Protein AF-A0A9D3ANE8-F1 (afdb_monomer_lite)

Structure (mmCIF, N/CA/C/O backbone):
data_AF-A0A9D3ANE8-F1
#
_entry.id   AF-A0A9D3ANE8-F1
#
loop_
_atom_site.group_PDB
_atom_site.id
_atom_site.type_symbol
_atom_site.label_atom_id
_atom_site.label_alt_id
_atom_site.label_comp_id
_atom_site.label_asym_id
_atom_site.label_entity_id
_atom_site.label_seq_id
_atom_site.pdbx_PDB_ins_code
_atom_site.Cartn_x
_atom_site.Cartn_y
_atom_site.Cartn_z
_atom_site.occupancy
_atom_site.B_iso_or_equiv
_atom_site.auth_seq_id
_atom_site.auth_comp_id
_atom_site.auth_asym_id
_atom_site.auth_atom_id
_atom_site.pdbx_PDB_model_num
ATOM 1 N N . MET A 1 1 ? -14.018 -7.799 -14.376 1.00 41.81 1 MET A N 1
ATOM 2 C CA . MET A 1 1 ? -14.157 -7.140 -13.060 1.00 41.81 1 MET A CA 1
ATOM 3 C C . MET A 1 1 ? -13.260 -5.920 -13.079 1.00 41.81 1 MET A C 1
ATOM 5 O O . MET A 1 1 ? -12.153 -6.048 -13.584 1.00 41.81 1 MET A O 1
ATOM 9 N N . ASN A 1 2 ? -13.722 -4.761 -12.609 1.00 49.38 2 ASN A N 1
ATOM 10 C CA . ASN A 1 2 ? -12.810 -3.638 -12.387 1.00 49.38 2 ASN A CA 1
ATOM 11 C C . ASN A 1 2 ? -11.923 -4.014 -11.198 1.00 49.38 2 ASN A C 1
ATOM 13 O O . ASN A 1 2 ? -12.445 -4.243 -10.107 1.00 49.38 2 ASN A O 1
ATOM 17 N N . ALA A 1 3 ? -10.621 -4.160 -11.437 1.00 73.44 3 ALA A N 1
ATOM 18 C CA . ALA A 1 3 ? -9.649 -4.318 -10.366 1.00 73.44 3 ALA A CA 1
ATOM 19 C C . ALA A 1 3 ? -9.594 -2.992 -9.601 1.00 73.44 3 ALA A C 1
ATOM 21 O O . ALA A 1 3 ? -9.393 -1.939 -10.205 1.00 73.44 3 ALA A O 1
ATOM 22 N N . PHE A 1 4 ? -9.865 -3.037 -8.303 1.00 88.50 4 PHE A N 1
ATOM 23 C CA . PHE A 1 4 ? -9.727 -1.885 -7.421 1.00 88.50 4 PHE A CA 1
ATOM 24 C C . PHE A 1 4 ? -8.309 -1.850 -6.851 1.00 88.50 4 PHE A C 1
ATOM 26 O O . PHE A 1 4 ? -7.617 -2.869 -6.778 1.00 88.50 4 PHE A O 1
ATOM 33 N N . ASP A 1 5 ? -7.876 -0.667 -6.438 1.00 95.25 5 ASP A N 1
ATOM 34 C CA . ASP A 1 5 ? -6.578 -0.493 -5.805 1.00 95.25 5 ASP A CA 1
ATOM 35 C C . ASP A 1 5 ? -6.670 -0.908 -4.335 1.00 95.25 5 ASP A C 1
ATOM 37 O O . ASP A 1 5 ? -7.606 -0.54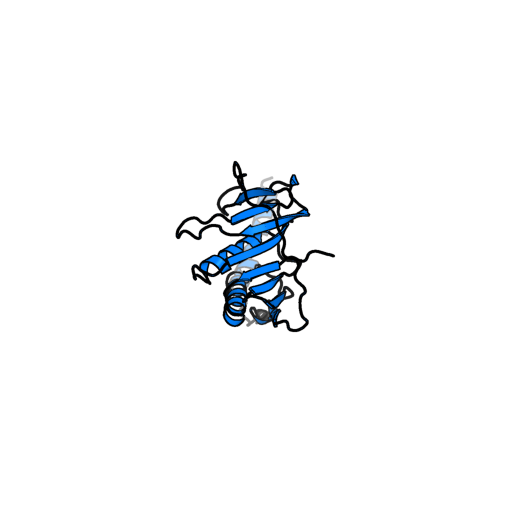9 -3.614 1.00 95.25 5 ASP A O 1
ATOM 41 N N . VAL A 1 6 ? -5.728 -1.739 -3.893 1.00 96.75 6 VAL A N 1
ATOM 42 C CA . VAL A 1 6 ? -5.818 -2.414 -2.595 1.00 96.75 6 VAL A CA 1
ATOM 43 C C . VAL A 1 6 ? -4.447 -2.650 -1.988 1.00 96.75 6 VAL A C 1
ATOM 45 O O . VAL A 1 6 ? -3.495 -2.983 -2.687 1.00 96.75 6 VAL A O 1
ATOM 48 N N . VAL A 1 7 ? -4.354 -2.529 -0.665 1.00 97.75 7 VAL A N 1
ATOM 49 C CA . VAL A 1 7 ? -3.207 -2.989 0.125 1.00 97.75 7 VAL A CA 1
ATOM 50 C C . VAL A 1 7 ? -3.633 -4.176 0.977 1.00 97.75 7 VAL A C 1
ATOM 52 O O . VAL A 1 7 ? -4.524 -4.057 1.813 1.00 97.75 7 VAL A O 1
ATOM 55 N N . TYR A 1 8 ? -2.982 -5.316 0.795 1.00 96.81 8 TYR A N 1
ATOM 56 C CA . TYR A 1 8 ? -3.118 -6.478 1.660 1.00 96.81 8 TYR A CA 1
ATOM 57 C C . TYR A 1 8 ? -2.073 -6.424 2.764 1.00 96.81 8 TYR A C 1
ATOM 59 O O . TYR A 1 8 ? -0.873 -6.370 2.497 1.00 96.81 8 TYR A O 1
ATOM 67 N N . VAL A 1 9 ? -2.538 -6.493 4.007 1.00 96.69 9 VAL A N 1
ATOM 68 C CA . VAL A 1 9 ? -1.699 -6.605 5.198 1.00 96.69 9 VAL A CA 1
ATOM 69 C C . VAL A 1 9 ? -1.971 -7.961 5.836 1.00 96.69 9 VAL A C 1
ATOM 71 O O . VAL A 1 9 ? -3.053 -8.193 6.373 1.00 96.69 9 VAL A O 1
ATOM 74 N N . ARG A 1 10 ? -1.011 -8.882 5.752 1.00 95.31 10 ARG A N 1
ATOM 75 C CA . ARG A 1 10 ? -1.118 -10.224 6.340 1.00 95.31 10 ARG A CA 1
ATOM 76 C C . ARG A 1 10 ? -0.459 -10.266 7.708 1.00 95.31 10 ARG A C 1
ATOM 78 O O . ARG A 1 10 ? 0.552 -9.603 7.928 1.00 95.31 10 ARG A O 1
ATOM 85 N N . ASN A 1 11 ? -0.988 -11.118 8.580 1.00 94.81 11 ASN A N 1
ATOM 86 C CA . ASN A 1 11 ? -0.488 -11.360 9.931 1.00 94.81 11 ASN A CA 1
ATOM 87 C C . ASN A 1 11 ? -0.527 -10.126 10.851 1.00 94.81 11 ASN A C 1
ATOM 89 O O . ASN A 1 11 ? 0.339 -9.971 11.707 1.00 94.81 11 ASN A O 1
ATOM 93 N N . SER A 1 12 ? -1.530 -9.259 10.695 1.00 94.56 12 SER A N 1
ATOM 94 C CA . SER A 1 12 ? -1.747 -8.081 11.546 1.00 94.56 12 SER A CA 1
ATOM 95 C C . SER A 1 12 ? -3.212 -7.988 11.971 1.00 94.56 12 SER A C 1
ATOM 97 O O . SER A 1 12 ? -4.072 -8.602 11.347 1.00 94.56 12 SER A O 1
ATOM 99 N N . SER A 1 13 ? -3.504 -7.240 13.036 1.00 94.50 13 SER A N 1
ATOM 100 C CA . SER A 1 13 ? -4.872 -7.072 13.528 1.00 94.50 13 SER A CA 1
ATOM 101 C C . SER A 1 13 ? -5.590 -5.901 12.848 1.00 94.50 13 SER A C 1
ATOM 103 O O . SER A 1 13 ? -4.975 -4.895 12.486 1.00 94.50 13 SER A O 1
ATOM 105 N N . MET A 1 14 ? -6.921 -5.991 12.726 1.00 95.25 14 MET A N 1
ATOM 106 C CA . MET A 1 14 ? -7.753 -4.911 12.173 1.00 95.25 14 MET A CA 1
ATOM 107 C C . MET A 1 14 ? -7.536 -3.591 12.928 1.00 95.25 14 MET A C 1
ATOM 109 O O . MET A 1 14 ? -7.494 -2.518 12.325 1.00 95.25 14 MET A O 1
ATOM 113 N N . SER A 1 15 ? -7.367 -3.662 14.251 1.00 95.81 15 SER A N 1
ATOM 114 C CA . SER A 1 15 ? -7.071 -2.502 15.092 1.00 95.81 15 SER A CA 1
ATOM 115 C C . SER A 1 15 ? -5.746 -1.833 14.737 1.00 95.81 15 SER A C 1
ATOM 117 O O . SER A 1 15 ? -5.718 -0.606 14.635 1.00 95.81 15 SER A O 1
ATOM 119 N N . ASP A 1 16 ? -4.686 -2.610 14.511 1.00 96.00 16 ASP A N 1
ATOM 120 C CA . ASP A 1 16 ? -3.355 -2.071 14.214 1.00 96.00 16 ASP A CA 1
ATOM 121 C C . ASP A 1 16 ? -3.328 -1.429 12.828 1.00 96.00 16 ASP A C 1
ATOM 123 O O . ASP A 1 16 ? -2.886 -0.290 12.679 1.00 96.00 16 ASP A O 1
ATOM 127 N N . VAL A 1 17 ? -3.896 -2.103 11.821 1.00 97.25 17 VAL A N 1
ATOM 128 C CA . VAL A 1 17 ? -3.981 -1.559 10.457 1.00 97.25 17 VAL A CA 1
ATOM 129 C C . VAL A 1 17 ? -4.811 -0.277 10.438 1.00 97.25 17 VAL A C 1
ATOM 131 O O . VAL A 1 17 ? -4.377 0.736 9.889 1.00 97.25 17 VAL A O 1
ATOM 134 N N . LYS A 1 18 ? -5.973 -0.266 11.105 1.00 97.56 18 LYS A N 1
ATOM 135 C CA . LYS A 1 18 ? -6.808 0.936 11.237 1.00 97.56 18 LYS A CA 1
ATOM 136 C C . LYS A 1 18 ? -6.061 2.079 11.921 1.00 97.56 18 LYS A C 1
ATOM 138 O O . LYS A 1 18 ? -6.208 3.231 11.512 1.00 97.56 18 LYS A O 1
ATOM 143 N N . TYR A 1 19 ? -5.296 1.783 12.969 1.00 96.38 19 TYR A N 1
ATOM 144 C CA . TYR A 1 19 ? -4.479 2.777 13.657 1.00 96.38 19 TYR A CA 1
ATOM 145 C C . TYR A 1 19 ? -3.407 3.351 12.724 1.00 96.38 19 TYR A C 1
ATOM 147 O O . TYR A 1 19 ? -3.324 4.569 12.581 1.00 96.38 19 TYR A O 1
ATOM 155 N N . CYS A 1 20 ? -2.666 2.500 12.012 1.00 96.75 20 CYS A N 1
ATOM 156 C CA . CYS A 1 20 ? -1.652 2.930 11.053 1.00 96.75 20 CYS A CA 1
ATOM 157 C C . CYS A 1 20 ? -2.231 3.795 9.926 1.00 96.75 20 CYS A C 1
ATOM 159 O O . CYS A 1 20 ? -1.639 4.819 9.604 1.00 96.75 20 CYS A O 1
ATOM 161 N N . VAL A 1 21 ? -3.397 3.452 9.364 1.00 97.06 21 VAL A N 1
ATOM 162 C CA . VAL A 1 21 ? -4.068 4.304 8.360 1.00 97.06 21 VAL A CA 1
ATOM 163 C C . VAL A 1 21 ? -4.323 5.703 8.925 1.00 97.06 21 VAL A C 1
ATOM 165 O O . VAL A 1 21 ? -3.992 6.703 8.292 1.00 97.06 21 VAL A O 1
ATOM 168 N N . LYS A 1 22 ? -4.873 5.791 10.142 1.00 96.69 22 LYS A N 1
ATOM 169 C CA . LYS A 1 22 ? -5.158 7.080 10.788 1.00 96.69 22 LYS A CA 1
ATOM 170 C C . LYS A 1 22 ? -3.895 7.890 11.056 1.00 96.69 22 LYS A C 1
ATOM 172 O O . LYS A 1 22 ? -3.894 9.094 10.822 1.00 96.69 22 LYS A O 1
ATOM 177 N N . GLU A 1 23 ? -2.840 7.258 11.555 1.00 95.88 23 GLU A N 1
ATOM 178 C CA . GLU A 1 23 ? -1.575 7.945 11.819 1.00 95.88 23 GLU A CA 1
ATOM 179 C C . GLU A 1 23 ? -0.901 8.410 10.526 1.00 95.88 23 GLU A C 1
ATOM 181 O O . GLU A 1 23 ? -0.428 9.541 10.462 1.00 95.88 23 GLU A O 1
ATOM 186 N N . TRP A 1 24 ? -0.937 7.602 9.466 1.00 94.88 24 TRP A N 1
ATOM 187 C CA . TRP A 1 24 ? -0.433 8.007 8.158 1.00 94.88 24 TRP A CA 1
ATOM 188 C C . TRP A 1 24 ? -1.163 9.241 7.614 1.00 94.88 24 TRP A C 1
ATOM 190 O O . TRP A 1 24 ? -0.517 10.198 7.194 1.00 94.88 24 TRP A O 1
ATOM 200 N N . ILE A 1 25 ? -2.497 9.282 7.718 1.00 94.12 25 ILE A N 1
ATOM 201 C CA . ILE A 1 25 ? -3.292 10.464 7.347 1.00 94.12 25 ILE A CA 1
ATOM 202 C C . ILE A 1 25 ? -2.825 11.708 8.126 1.00 94.12 25 ILE A C 1
ATOM 204 O O . ILE A 1 25 ? -2.656 12.780 7.546 1.00 94.12 25 ILE A O 1
ATOM 208 N N . LYS A 1 26 ? -2.563 11.572 9.434 1.00 92.25 26 LYS A N 1
ATOM 209 C CA . LYS A 1 26 ? -2.088 12.680 10.284 1.00 92.25 26 LYS A CA 1
ATOM 210 C C . LYS A 1 26 ? -0.685 13.170 9.942 1.00 92.25 26 LYS A C 1
ATOM 212 O O . LYS A 1 26 ? -0.395 14.335 10.203 1.00 92.25 26 LYS A O 1
ATOM 217 N N . LEU A 1 27 ? 0.179 12.316 9.392 1.00 89.25 27 LEU A N 1
ATOM 218 C CA . LEU A 1 27 ? 1.528 12.707 8.972 1.00 89.25 27 LEU A CA 1
ATOM 219 C C . LEU A 1 27 ? 1.518 13.600 7.727 1.00 89.25 27 LEU A C 1
ATOM 221 O O . LEU A 1 27 ? 2.422 14.419 7.565 1.00 89.25 27 LEU A O 1
ATOM 225 N N . TYR A 1 28 ? 0.485 13.493 6.887 1.00 86.25 28 TYR A N 1
ATOM 226 C CA . TYR A 1 28 ? 0.373 14.253 5.640 1.00 86.25 28 TYR A CA 1
ATOM 227 C C . TYR A 1 28 ? -0.942 15.046 5.557 1.00 86.25 28 TYR A C 1
ATOM 229 O O . TYR A 1 28 ? -1.709 14.891 4.604 1.00 86.25 28 TYR A O 1
ATOM 237 N N . PRO A 1 29 ? -1.216 15.954 6.513 1.00 82.12 29 PRO A N 1
ATOM 238 C CA . PRO A 1 29 ? -2.534 16.562 6.662 1.00 82.12 29 PRO A CA 1
ATOM 239 C C . PRO A 1 29 ? -2.939 17.482 5.504 1.00 82.12 29 PRO A C 1
ATOM 241 O O . PRO A 1 29 ? -4.117 17.758 5.315 1.00 82.12 29 PRO A O 1
ATOM 244 N N . THR A 1 30 ? -1.971 17.957 4.720 1.00 82.62 30 THR A N 1
ATOM 245 C CA . THR A 1 30 ? -2.194 18.805 3.540 1.00 82.62 30 THR A CA 1
ATOM 246 C C . THR A 1 30 ? -2.229 18.021 2.229 1.00 82.62 30 THR A C 1
ATOM 248 O O . THR A 1 30 ? -2.409 18.626 1.178 1.00 82.62 30 THR A O 1
ATOM 251 N N . SER A 1 31 ? -1.998 16.705 2.268 1.00 80.31 31 SER A N 1
ATOM 252 C CA . SER A 1 31 ? -1.869 15.867 1.065 1.00 80.31 31 SER A CA 1
ATOM 253 C C . SER A 1 31 ? -3.153 15.121 0.703 1.00 80.31 31 SER A C 1
ATOM 255 O O . SER A 1 31 ? -3.213 14.510 -0.358 1.00 80.31 31 SER A O 1
ATOM 257 N N . PHE A 1 32 ? -4.184 15.179 1.553 1.00 80.31 32 PHE A N 1
ATOM 258 C CA . PHE A 1 32 ? -5.455 14.498 1.320 1.00 80.31 32 PHE A CA 1
ATOM 259 C C . PHE A 1 32 ? -6.610 15.476 1.160 1.00 80.31 32 PHE A C 1
ATOM 261 O O . PHE A 1 32 ? -6.749 16.441 1.913 1.00 80.31 32 PHE A O 1
ATOM 268 N N . ASN A 1 33 ? -7.499 15.155 0.225 1.00 85.25 33 ASN A N 1
ATOM 269 C CA . ASN A 1 33 ? -8.859 15.667 0.256 1.00 85.25 33 ASN A CA 1
ATOM 270 C C . ASN A 1 33 ? -9.621 14.959 1.390 1.00 85.25 33 ASN A C 1
ATOM 272 O O . ASN A 1 33 ? -9.483 13.753 1.579 1.00 85.25 33 ASN A O 1
ATOM 276 N N . GLN A 1 34 ? -10.439 15.691 2.142 1.00 86.81 34 GLN A N 1
ATOM 277 C CA . GLN A 1 34 ? -11.205 15.138 3.263 1.00 86.81 34 GLN A CA 1
ATOM 278 C C . GLN A 1 34 ? -12.238 14.080 2.862 1.00 86.81 34 GLN A C 1
ATOM 280 O O . GLN A 1 34 ? -12.641 13.282 3.709 1.00 86.81 34 GLN A O 1
ATOM 285 N N . SER A 1 35 ? -12.643 14.064 1.590 1.00 89.06 35 SER A N 1
ATOM 286 C CA . SER A 1 35 ? -13.536 13.046 1.024 1.00 89.06 35 SER A CA 1
ATOM 287 C C . SER A 1 35 ? -12.865 11.689 0.790 1.00 89.06 35 SER A C 1
ATOM 289 O O . SER A 1 35 ? -13.579 10.701 0.644 1.00 89.06 35 SER A O 1
ATOM 291 N N . VAL A 1 36 ? -11.527 11.622 0.805 1.00 93.00 36 VAL A N 1
ATOM 292 C CA . VAL A 1 36 ? -10.783 10.369 0.624 1.00 93.00 36 VAL A CA 1
ATOM 293 C C . VAL A 1 36 ? -11.139 9.383 1.733 1.00 93.00 36 VAL A 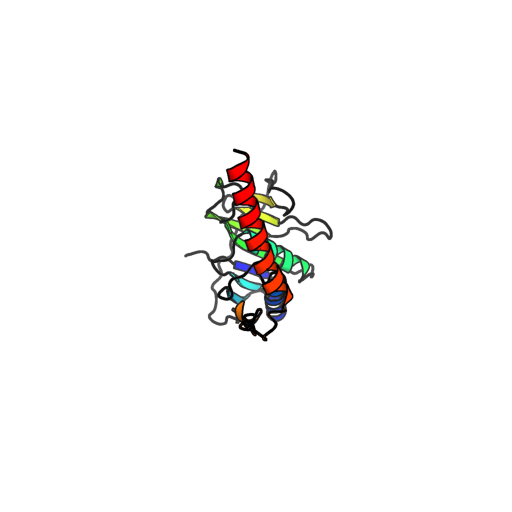C 1
ATOM 295 O O . VAL A 1 36 ? -11.192 9.734 2.920 1.00 93.00 36 VAL A O 1
ATOM 298 N N . SER A 1 37 ? -11.351 8.131 1.337 1.00 94.94 37 SER A N 1
ATOM 299 C CA . SER A 1 37 ? -11.736 7.054 2.242 1.00 94.94 37 SER A CA 1
ATOM 300 C C . SER A 1 37 ? -10.850 5.816 2.110 1.00 94.94 37 SER A C 1
ATOM 302 O O . SER A 1 37 ? -10.319 5.506 1.051 1.00 94.94 37 SER A O 1
ATOM 304 N N . PHE A 1 38 ? -10.709 5.079 3.210 1.00 96.81 38 PHE A N 1
ATOM 305 C CA . PHE A 1 38 ? -10.058 3.772 3.240 1.00 96.81 38 PHE A CA 1
ATOM 306 C C . PHE A 1 38 ? -11.064 2.761 3.771 1.00 96.81 38 PHE A C 1
ATOM 308 O O . PHE A 1 38 ? -11.553 2.907 4.896 1.00 96.81 38 PHE A O 1
ATOM 315 N N . ALA A 1 39 ? -11.383 1.741 2.979 1.00 97.12 39 ALA A N 1
ATOM 316 C CA . ALA A 1 39 ? -12.291 0.677 3.391 1.00 97.12 39 ALA A CA 1
ATOM 317 C C . ALA A 1 39 ? -11.491 -0.573 3.765 1.00 97.12 39 ALA A C 1
ATOM 319 O O . ALA A 1 39 ? -10.816 -1.163 2.927 1.00 97.12 39 ALA A O 1
ATOM 320 N N . LEU A 1 40 ? -11.563 -0.962 5.035 1.00 97.62 40 LEU A N 1
ATOM 321 C CA . LEU A 1 40 ? -10.833 -2.090 5.593 1.00 97.62 40 LEU A CA 1
ATOM 322 C C . LEU A 1 40 ? -11.765 -3.298 5.709 1.00 97.62 40 LEU A C 1
ATOM 324 O O . LEU A 1 40 ? -12.841 -3.200 6.304 1.00 97.62 40 LEU A O 1
ATOM 328 N N . TYR A 1 41 ? -11.320 -4.432 5.180 1.00 96.56 41 TYR A N 1
ATOM 329 C CA . TYR A 1 41 ? -12.022 -5.711 5.201 1.00 96.56 41 TYR A CA 1
ATOM 330 C C . TYR A 1 41 ? -11.143 -6.750 5.879 1.00 96.56 41 TYR A C 1
ATOM 332 O O . TYR A 1 41 ? -9.956 -6.858 5.572 1.00 96.56 41 TYR A O 1
ATOM 340 N N . GLU A 1 42 ? -11.728 -7.524 6.784 1.00 94.81 42 GLU A N 1
ATOM 341 C CA . GLU A 1 42 ? -11.076 -8.709 7.327 1.00 94.81 42 GLU A CA 1
ATOM 342 C C . GLU A 1 42 ? -11.344 -9.888 6.390 1.00 94.81 42 GLU A C 1
ATOM 344 O O . GLU A 1 42 ? -12.488 -10.159 6.020 1.00 94.81 42 GLU A O 1
ATOM 349 N N . LEU A 1 43 ? -10.270 -10.543 5.965 1.00 92.62 43 LEU A N 1
ATOM 350 C CA . LEU A 1 43 ? -10.280 -11.686 5.064 1.00 92.62 43 LEU A CA 1
ATOM 351 C C . LEU A 1 43 ? -9.788 -12.932 5.804 1.00 92.62 43 LEU A C 1
ATOM 353 O O . LEU A 1 43 ? -9.303 -12.878 6.937 1.00 92.62 43 LEU A O 1
ATOM 357 N N . GLU A 1 44 ? -9.863 -14.075 5.130 1.00 89.19 44 GLU A N 1
ATOM 358 C CA . GLU A 1 44 ? -9.296 -15.319 5.639 1.00 89.19 44 GLU A CA 1
ATOM 359 C C . GLU A 1 44 ? -7.773 -15.225 5.855 1.00 89.19 44 GLU A C 1
ATOM 361 O O . GLU A 1 44 ? -7.080 -14.352 5.325 1.00 89.19 44 GLU A O 1
ATOM 366 N N . ASN A 1 45 ? -7.234 -16.167 6.635 1.00 88.25 45 ASN A N 1
ATOM 367 C CA . ASN A 1 45 ? -5.796 -16.298 6.892 1.00 88.25 45 ASN A CA 1
ATOM 368 C C . ASN A 1 45 ? -5.153 -15.041 7.501 1.00 88.25 45 ASN A C 1
ATOM 370 O O . ASN A 1 45 ? -4.021 -14.698 7.162 1.00 88.25 45 ASN A O 1
ATOM 374 N N . ASN A 1 46 ? -5.872 -14.360 8.402 1.00 90.88 46 ASN A N 1
ATOM 375 C CA . ASN A 1 46 ? -5.382 -13.177 9.115 1.00 90.88 46 ASN A CA 1
ATOM 376 C C . ASN A 1 46 ? -4.875 -12.084 8.154 1.00 90.88 46 ASN A C 1
ATOM 378 O O . ASN A 1 46 ? -3.790 -11.522 8.330 1.00 90.88 46 ASN A O 1
ATOM 382 N N . THR A 1 47 ? -5.633 -11.858 7.079 1.00 94.31 47 THR A N 1
ATOM 383 C CA . THR A 1 47 ? -5.327 -10.855 6.060 1.00 94.31 47 THR A CA 1
ATOM 384 C C . THR A 1 47 ? -6.340 -9.729 6.139 1.00 94.31 47 THR A C 1
ATOM 386 O O . THR A 1 47 ? -7.541 -9.966 6.203 1.00 94.31 47 THR A O 1
ATOM 389 N N . ILE A 1 48 ? -5.862 -8.494 6.091 1.00 96.19 48 ILE A N 1
ATOM 390 C CA . ILE A 1 48 ? -6.703 -7.305 6.011 1.00 96.19 48 ILE A CA 1
ATOM 391 C C . ILE A 1 48 ? -6.507 -6.690 4.635 1.00 96.19 48 ILE A C 1
ATOM 393 O O . ILE A 1 48 ? -5.379 -6.389 4.246 1.00 96.19 48 ILE A O 1
ATOM 397 N N . ALA A 1 49 ? -7.599 -6.505 3.902 1.00 96.69 49 ALA A N 1
ATOM 398 C CA . ALA A 1 49 ? -7.611 -5.718 2.677 1.00 96.69 49 ALA A CA 1
ATOM 399 C C . ALA A 1 49 ? -7.963 -4.270 3.008 1.00 96.69 49 ALA A C 1
ATOM 401 O O . ALA A 1 49 ? -9.025 -3.998 3.564 1.00 96.69 49 ALA A O 1
ATOM 402 N N . VAL A 1 50 ? -7.089 -3.344 2.633 1.00 97.75 50 VAL A N 1
ATOM 403 C CA . VAL A 1 50 ? -7.334 -1.904 2.663 1.00 97.75 50 VAL A CA 1
ATOM 404 C C . VAL A 1 50 ? -7.619 -1.464 1.234 1.00 97.75 50 VAL A C 1
ATOM 406 O O . VAL A 1 50 ? -6.697 -1.279 0.445 1.00 97.75 50 VAL A O 1
ATOM 409 N N . VAL A 1 51 ? -8.896 -1.341 0.888 1.00 96.50 51 VAL A N 1
ATOM 410 C CA . VAL A 1 51 ? -9.321 -0.802 -0.406 1.00 96.50 51 VAL A CA 1
ATOM 411 C C . VAL A 1 51 ? -9.110 0.704 -0.400 1.00 96.50 51 VAL A C 1
ATOM 413 O O . VAL A 1 51 ? -9.510 1.396 0.545 1.00 96.50 51 VAL A O 1
ATOM 416 N N . LEU A 1 52 ? -8.446 1.172 -1.449 1.00 95.88 52 LEU A N 1
ATOM 417 C CA . LEU A 1 52 ? -7.977 2.534 -1.615 1.00 95.88 52 LEU A CA 1
ATOM 418 C C . LEU A 1 52 ? -8.985 3.365 -2.410 1.00 95.88 52 LEU A C 1
ATOM 420 O O . LEU A 1 52 ? -9.682 2.857 -3.288 1.00 95.88 52 LEU A O 1
ATOM 424 N N . ASP A 1 53 ? -9.045 4.652 -2.088 1.00 94.06 53 ASP A N 1
ATOM 425 C CA . ASP A 1 53 ? -9.786 5.638 -2.869 1.00 94.06 53 ASP A CA 1
ATOM 426 C C . ASP A 1 53 ? -9.131 5.849 -4.242 1.00 94.06 53 ASP A C 1
ATOM 428 O O . ASP A 1 53 ? -7.904 5.908 -4.337 1.00 94.06 53 ASP A O 1
ATOM 432 N N . GLU A 1 54 ? -9.935 6.027 -5.290 1.00 89.88 54 GLU A N 1
ATOM 433 C CA . GLU A 1 54 ? -9.442 6.271 -6.655 1.00 89.88 54 GLU A CA 1
ATOM 434 C C . GLU A 1 54 ? -8.652 7.582 -6.792 1.00 89.88 54 GLU A C 1
ATOM 436 O O . GLU A 1 54 ? -7.889 7.752 -7.739 1.00 89.88 54 GLU A O 1
ATOM 441 N N . CYS A 1 55 ? -8.802 8.511 -5.842 1.00 88.62 55 CYS A N 1
ATOM 442 C CA . CYS A 1 55 ? -8.057 9.767 -5.835 1.00 88.62 55 CYS A CA 1
ATOM 443 C C . CYS A 1 55 ? -6.604 9.623 -5.339 1.00 88.62 55 CYS A C 1
ATOM 445 O O . CYS A 1 55 ? -5.864 10.613 -5.332 1.00 88.62 55 CYS A O 1
ATOM 447 N N . LEU A 1 56 ? -6.187 8.445 -4.861 1.00 90.62 56 LEU A N 1
ATOM 448 C CA . LEU A 1 56 ? -4.833 8.229 -4.352 1.00 90.62 56 LEU A CA 1
ATOM 449 C C . LEU A 1 56 ? -3.854 7.909 -5.482 1.00 90.62 56 LEU A C 1
ATOM 451 O O . LEU A 1 56 ? -3.905 6.840 -6.076 1.00 90.62 56 LEU A O 1
ATOM 455 N N . SER A 1 57 ? -2.891 8.807 -5.695 1.00 91.25 57 SER A N 1
ATOM 456 C CA . SER A 1 57 ? -1.783 8.564 -6.629 1.00 91.25 57 SER A CA 1
ATOM 457 C C . SER A 1 57 ? -0.931 7.356 -6.235 1.00 91.25 57 SER A C 1
ATOM 459 O O . SER A 1 57 ? -0.716 7.081 -5.047 1.00 91.25 57 SER A O 1
ATOM 461 N N . SER A 1 58 ? -0.312 6.720 -7.229 1.00 91.94 58 SER A N 1
ATOM 462 C CA . SER A 1 58 ? 0.644 5.624 -7.031 1.00 91.94 58 SER A CA 1
ATOM 463 C C . SER A 1 58 ? 1.781 5.989 -6.068 1.00 91.94 58 SER A C 1
ATOM 465 O O . SER A 1 58 ? 2.301 5.125 -5.354 1.00 91.94 58 SER A O 1
ATOM 467 N N . LEU A 1 59 ? 2.174 7.269 -6.016 1.00 90.12 59 LEU A N 1
ATOM 468 C CA . LEU A 1 59 ? 3.234 7.754 -5.131 1.00 90.12 59 LEU A CA 1
ATOM 469 C C . LEU A 1 59 ? 2.765 7.781 -3.676 1.00 90.12 59 LEU A C 1
ATOM 471 O O . LEU A 1 59 ? 3.485 7.332 -2.782 1.00 90.12 59 LEU A O 1
ATOM 475 N N . ALA A 1 60 ? 1.536 8.242 -3.441 1.00 91.25 60 ALA A N 1
ATOM 476 C CA . ALA A 1 60 ? 0.918 8.204 -2.122 1.00 91.25 60 ALA A CA 1
ATOM 477 C C . ALA A 1 60 ? 0.777 6.759 -1.621 1.00 91.25 60 ALA A C 1
ATOM 479 O O . ALA A 1 60 ? 1.129 6.468 -0.478 1.00 91.25 60 ALA A O 1
ATOM 480 N N . VAL A 1 61 ? 0.355 5.830 -2.483 1.00 93.94 61 VAL A N 1
ATOM 481 C CA . VAL A 1 61 ? 0.261 4.410 -2.106 1.00 93.94 61 VAL A CA 1
ATOM 482 C C . VAL A 1 61 ? 1.639 3.812 -1.814 1.00 93.94 61 VAL A C 1
ATOM 484 O O . VAL A 1 61 ? 1.801 3.075 -0.843 1.00 93.94 61 VAL A O 1
ATOM 487 N N . SER A 1 62 ? 2.659 4.180 -2.588 1.00 92.06 62 SER A N 1
ATOM 488 C CA . SER A 1 62 ? 4.048 3.779 -2.333 1.00 92.06 62 SER A CA 1
ATOM 489 C C . SER A 1 62 ? 4.519 4.222 -0.938 1.00 92.06 62 SER A C 1
ATOM 491 O O . SER A 1 62 ? 5.091 3.430 -0.185 1.00 92.06 62 SER A O 1
ATOM 493 N N . LEU A 1 63 ? 4.214 5.463 -0.543 1.00 91.00 63 LEU A N 1
ATOM 494 C CA . LEU A 1 63 ? 4.492 5.968 0.807 1.00 91.00 63 LEU A CA 1
ATOM 495 C C . LEU A 1 63 ? 3.709 5.209 1.887 1.00 91.00 63 LEU A C 1
ATOM 497 O O . LEU A 1 63 ? 4.269 4.924 2.944 1.00 91.00 63 LEU A O 1
ATOM 501 N N . LEU A 1 64 ? 2.446 4.857 1.630 1.00 93.81 64 LEU A N 1
ATOM 502 C CA . LEU A 1 64 ? 1.624 4.071 2.554 1.00 93.81 64 LEU A CA 1
ATOM 503 C C . LEU A 1 64 ? 2.199 2.663 2.781 1.00 93.81 64 LEU A C 1
ATOM 505 O O . LEU A 1 64 ? 2.317 2.233 3.926 1.00 93.81 64 LEU A O 1
ATOM 509 N N . VAL A 1 65 ? 2.610 1.963 1.717 1.00 94.50 65 VAL A N 1
ATOM 510 C CA . VAL A 1 65 ? 3.249 0.633 1.804 1.00 94.50 65 VAL A CA 1
ATOM 511 C C . VAL A 1 65 ? 4.523 0.695 2.642 1.00 94.50 65 VAL A C 1
ATOM 513 O O . VAL A 1 65 ? 4.746 -0.144 3.520 1.00 94.50 65 VAL A O 1
ATOM 516 N N . MET A 1 66 ? 5.349 1.715 2.402 1.00 90.69 66 MET A N 1
ATOM 517 C CA . MET A 1 66 ? 6.555 1.953 3.187 1.00 90.69 66 MET A CA 1
ATOM 518 C C . MET A 1 66 ? 6.214 2.231 4.654 1.00 90.69 66 MET A C 1
ATOM 520 O O . MET A 1 66 ? 6.802 1.623 5.547 1.00 90.69 66 MET A O 1
ATOM 524 N N . TYR A 1 67 ? 5.230 3.093 4.912 1.00 91.94 67 TYR A N 1
ATOM 525 C CA . TYR A 1 67 ? 4.780 3.408 6.262 1.00 91.94 67 TYR A CA 1
ATOM 526 C C . TYR A 1 67 ? 4.295 2.160 7.007 1.00 91.94 67 TYR A C 1
ATOM 528 O O . TYR A 1 67 ? 4.804 1.868 8.085 1.00 91.94 67 TYR A O 1
ATOM 536 N N . PHE A 1 68 ? 3.395 1.365 6.419 1.00 94.06 68 PHE A N 1
ATOM 537 C CA . PHE A 1 68 ? 2.937 0.111 7.024 1.00 94.06 68 PHE A CA 1
ATOM 538 C C . PHE A 1 68 ? 4.097 -0.825 7.348 1.00 94.06 68 PHE A C 1
ATOM 540 O O . PHE A 1 68 ? 4.146 -1.367 8.449 1.00 94.06 68 PHE A O 1
ATOM 547 N N . THR A 1 69 ? 5.063 -0.957 6.438 1.00 90.62 69 THR A N 1
ATOM 548 C CA . THR A 1 69 ? 6.210 -1.856 6.618 1.00 90.62 69 THR A CA 1
ATOM 549 C C . THR A 1 69 ? 7.065 -1.444 7.819 1.00 90.62 69 THR A C 1
ATOM 551 O O . THR A 1 69 ? 7.584 -2.292 8.542 1.00 90.62 69 THR A O 1
ATOM 554 N N . TYR A 1 70 ? 7.193 -0.140 8.069 1.00 87.75 70 TYR A N 1
ATOM 555 C CA . TYR A 1 70 ? 7.992 0.397 9.170 1.00 87.75 70 TYR A CA 1
ATOM 556 C C . TYR A 1 70 ? 7.219 0.688 10.456 1.00 87.75 70 TYR A C 1
ATOM 558 O O . TYR A 1 70 ? 7.861 0.885 11.490 1.00 87.75 70 TYR A O 1
ATOM 566 N N . SER A 1 71 ? 5.891 0.733 10.419 1.00 89.94 71 SER A N 1
ATOM 567 C CA . SER A 1 71 ? 5.045 0.911 11.602 1.00 89.94 71 SER A CA 1
ATOM 568 C C . SER A 1 71 ? 4.595 -0.423 12.188 1.00 89.94 71 SER A C 1
ATOM 570 O O . SER A 1 71 ? 4.557 -0.567 13.406 1.00 89.94 71 SER A O 1
ATOM 572 N N . LEU A 1 72 ? 4.333 -1.422 11.344 1.00 87.81 72 LEU A N 1
ATOM 573 C CA . LEU A 1 72 ? 3.953 -2.778 11.742 1.00 87.81 72 LEU A CA 1
ATOM 574 C C . LEU A 1 72 ? 5.189 -3.693 11.782 1.00 87.81 72 LEU A C 1
ATOM 576 O O . LEU A 1 72 ? 5.196 -4.741 11.142 1.00 87.81 72 LEU A O 1
ATOM 580 N N . ARG A 1 73 ? 6.258 -3.280 12.487 1.00 70.38 73 ARG A N 1
ATOM 581 C CA . ARG A 1 73 ? 7.563 -3.982 12.553 1.00 70.38 73 ARG A CA 1
ATOM 582 C C . ARG A 1 73 ? 7.492 -5.321 13.299 1.00 70.38 73 ARG A C 1
ATOM 584 O O . ARG A 1 73 ? 8.104 -5.495 14.350 1.00 70.38 73 ARG A O 1
ATOM 591 N N . ASP A 1 74 ? 6.787 -6.282 12.726 1.00 77.06 74 ASP A N 1
ATOM 592 C CA . ASP A 1 74 ? 6.877 -7.699 13.046 1.00 77.06 74 ASP A CA 1
ATOM 593 C C . ASP A 1 74 ? 7.388 -8.423 11.795 1.00 77.06 74 ASP A C 1
ATOM 595 O O . ASP A 1 74 ? 6.881 -8.223 10.692 1.00 77.06 74 ASP A O 1
ATOM 599 N N . ALA A 1 75 ? 8.399 -9.276 11.963 1.00 72.25 75 ALA A N 1
ATOM 600 C CA . ALA A 1 75 ? 9.004 -10.045 10.877 1.00 72.25 75 ALA A CA 1
ATOM 601 C C . ALA A 1 75 ? 8.009 -10.960 10.135 1.00 72.25 75 ALA A C 1
ATOM 603 O O . ALA A 1 75 ? 8.327 -11.455 9.055 1.00 72.25 75 ALA A O 1
ATOM 604 N N . LYS A 1 76 ? 6.829 -11.219 10.712 1.00 85.06 76 LYS A N 1
ATOM 605 C CA . LYS A 1 76 ? 5.762 -12.019 10.100 1.00 85.06 76 LYS A CA 1
ATOM 606 C C . LYS A 1 76 ? 4.763 -11.195 9.291 1.00 85.06 76 LYS A C 1
ATOM 608 O O . LYS A 1 76 ? 4.004 -11.793 8.526 1.00 85.06 76 LYS A O 1
ATOM 613 N N . VAL A 1 77 ? 4.723 -9.872 9.463 1.00 90.31 77 VAL A N 1
ATOM 614 C CA . VAL A 1 77 ? 3.792 -9.008 8.728 1.00 90.31 77 VAL A CA 1
ATOM 615 C C . VAL A 1 77 ? 4.262 -8.881 7.284 1.00 90.31 77 VAL A C 1
ATOM 617 O O . VAL A 1 77 ? 5.419 -8.567 7.014 1.00 90.31 77 VAL A O 1
ATOM 620 N N . ILE A 1 78 ? 3.350 -9.146 6.350 1.00 92.31 78 ILE A N 1
ATOM 621 C CA . ILE A 1 78 ? 3.607 -9.059 4.908 1.00 92.31 78 ILE A CA 1
ATOM 622 C C . ILE A 1 78 ? 2.657 -8.022 4.330 1.00 92.31 78 ILE A C 1
ATOM 624 O O . ILE A 1 78 ? 1.450 -8.100 4.567 1.00 92.31 78 ILE A O 1
ATOM 628 N N . ILE A 1 79 ? 3.201 -7.074 3.571 1.00 94.88 79 ILE A N 1
ATOM 629 C CA . ILE A 1 79 ? 2.442 -5.987 2.956 1.00 94.88 79 ILE A CA 1
ATOM 630 C C . ILE A 1 79 ? 2.664 -6.025 1.452 1.00 94.88 79 ILE A C 1
ATOM 632 O O . ILE A 1 79 ? 3.797 -5.930 0.983 1.00 94.88 79 ILE A O 1
ATOM 636 N N . ASP A 1 80 ? 1.563 -6.132 0.719 1.00 95.62 80 ASP A N 1
ATOM 637 C CA . ASP A 1 80 ? 1.526 -6.078 -0.737 1.00 95.62 80 ASP A CA 1
ATOM 638 C C . ASP A 1 80 ? 0.434 -5.104 -1.164 1.00 95.62 80 ASP A C 1
ATOM 640 O O . ASP A 1 80 ? -0.708 -5.249 -0.737 1.00 95.62 80 ASP A O 1
ATOM 644 N N . ALA A 1 81 ? 0.747 -4.142 -2.027 1.00 97.19 81 ALA A N 1
ATOM 645 C CA . ALA A 1 81 ? -0.275 -3.334 -2.686 1.00 97.19 81 ALA A CA 1
ATOM 646 C C . ALA A 1 81 ? -0.416 -3.725 -4.150 1.00 97.19 81 ALA A C 1
ATOM 648 O O . ALA A 1 81 ? 0.584 -3.979 -4.810 1.00 97.19 81 ALA A O 1
ATOM 649 N N . PHE A 1 82 ? -1.640 -3.727 -4.656 1.00 96.75 82 PHE A N 1
ATOM 650 C CA . PHE A 1 82 ? -1.956 -3.914 -6.064 1.00 96.75 82 PHE A CA 1
ATOM 651 C C . PHE A 1 82 ? -2.675 -2.664 -6.536 1.00 96.75 82 PHE A C 1
ATOM 653 O O . PHE A 1 82 ? -3.767 -2.355 -6.053 1.00 96.75 82 PHE A O 1
ATOM 660 N N . ILE A 1 83 ? -2.028 -1.923 -7.431 1.00 95.69 83 ILE A N 1
ATOM 661 C CA . ILE A 1 83 ? -2.536 -0.645 -7.923 1.00 95.69 83 ILE A CA 1
ATOM 662 C C . ILE A 1 83 ? -2.430 -0.536 -9.435 1.00 95.69 83 ILE A C 1
ATOM 664 O O . ILE A 1 83 ? -1.663 -1.260 -10.078 1.00 95.69 83 ILE A O 1
ATOM 668 N N . THR A 1 84 ? -3.189 0.393 -10.000 1.00 94.94 84 THR A N 1
ATOM 669 C CA . THR A 1 84 ? -3.052 0.789 -11.399 1.00 94.94 84 THR A CA 1
ATOM 670 C C . THR A 1 84 ? -2.112 1.980 -11.476 1.00 94.94 84 THR A C 1
ATOM 672 O O . THR A 1 84 ? -2.382 3.024 -10.894 1.00 94.94 84 THR A O 1
ATOM 675 N N . LEU A 1 85 ? -0.995 1.840 -12.189 1.00 93.00 85 LEU A N 1
ATOM 676 C CA . LEU A 1 85 ? 0.015 2.890 -12.211 1.00 93.00 85 LEU A CA 1
ATOM 677 C C . LEU A 1 85 ? -0.498 4.149 -12.929 1.00 93.00 85 LEU A C 1
ATOM 679 O O . LEU A 1 85 ? -0.757 4.129 -14.130 1.00 93.00 85 LEU A O 1
ATOM 683 N N . ASP A 1 86 ? -0.543 5.267 -12.223 1.00 90.81 86 ASP A N 1
ATOM 684 C CA . ASP A 1 86 ? -0.966 6.575 -12.735 1.00 90.81 86 ASP A CA 1
ATOM 685 C C . ASP A 1 86 ? 0.143 7.645 -12.672 1.00 90.81 86 ASP A C 1
ATOM 687 O O . ASP A 1 86 ? 0.013 8.716 -13.270 1.00 90.81 86 ASP A O 1
ATOM 691 N N . ASP A 1 87 ? 1.273 7.334 -12.026 1.00 82.44 87 ASP A N 1
ATOM 692 C CA . ASP A 1 87 ? 2.355 8.283 -11.775 1.00 82.44 87 ASP A CA 1
ATOM 693 C C . ASP A 1 87 ? 3.630 7.990 -12.590 1.00 82.44 87 ASP A C 1
ATOM 695 O O . ASP A 1 87 ? 4.279 6.945 -12.471 1.00 82.44 87 ASP A O 1
ATOM 699 N N . LYS A 1 88 ? 4.031 8.975 -13.406 1.00 80.88 88 LYS A N 1
ATOM 700 C CA . LYS A 1 88 ? 5.250 8.941 -14.234 1.00 80.88 88 LYS A CA 1
ATOM 701 C C . LYS A 1 88 ? 6.541 9.167 -13.437 1.00 80.88 88 LYS A C 1
ATOM 703 O O . LYS A 1 88 ? 7.627 9.036 -14.005 1.00 80.88 88 LYS A O 1
ATOM 708 N N . GLU A 1 89 ? 6.443 9.621 -12.189 1.00 78.81 89 GLU A N 1
ATOM 709 C CA . GLU A 1 89 ? 7.593 9.852 -11.312 1.00 78.81 89 GLU A CA 1
ATOM 710 C C . GLU A 1 89 ? 8.187 8.533 -10.818 1.00 78.81 89 GLU A C 1
ATOM 712 O O . GLU A 1 89 ? 9.403 8.429 -10.643 1.00 78.81 89 GLU A O 1
ATOM 717 N N . ILE A 1 90 ? 7.344 7.506 -10.680 1.00 84.25 90 ILE A N 1
ATOM 718 C CA . ILE A 1 90 ? 7.745 6.189 -10.190 1.00 84.25 90 ILE A CA 1
ATOM 719 C C . ILE A 1 90 ? 8.291 5.332 -11.330 1.00 84.25 90 ILE A C 1
ATOM 721 O O . ILE A 1 90 ? 9.411 4.835 -11.238 1.00 84.25 90 ILE A O 1
ATOM 725 N N . LEU A 1 91 ? 7.540 5.184 -12.428 1.00 86.31 91 LEU A N 1
ATOM 726 C CA . LEU A 1 91 ? 7.967 4.420 -13.604 1.00 86.31 91 LEU A CA 1
ATOM 727 C C . LEU A 1 91 ? 7.806 5.219 -14.906 1.00 86.31 91 LEU A C 1
ATOM 729 O O . LEU A 1 91 ? 6.969 6.118 -15.001 1.00 86.31 91 LEU A O 1
ATOM 733 N N . PRO A 1 92 ? 8.587 4.890 -15.956 1.00 85.56 92 PRO A N 1
ATOM 734 C CA . PRO A 1 92 ? 8.441 5.517 -17.265 1.00 85.56 92 PRO A CA 1
ATOM 735 C C . PRO A 1 92 ? 7.014 5.416 -17.822 1.00 85.56 92 PRO A C 1
ATOM 737 O O . PRO A 1 92 ? 6.332 4.414 -17.620 1.00 85.56 92 PRO A O 1
ATOM 740 N N . LYS A 1 93 ? 6.606 6.405 -18.632 1.00 88.25 93 LYS A N 1
ATOM 741 C CA . LYS A 1 93 ? 5.244 6.522 -19.202 1.00 88.25 93 LYS A CA 1
ATOM 742 C C . LYS A 1 93 ? 4.690 5.255 -19.864 1.00 88.25 93 LYS A C 1
ATOM 744 O O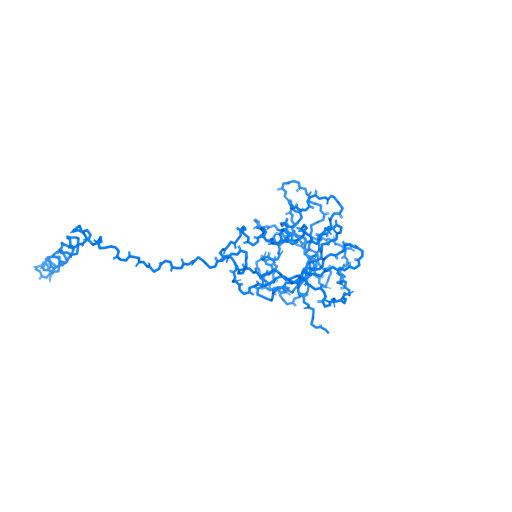 . LYS A 1 93 ? 3.481 5.086 -19.907 1.00 88.25 93 LYS A O 1
ATOM 749 N N . ILE A 1 94 ? 5.555 4.388 -20.391 1.00 89.50 94 ILE A N 1
ATOM 750 C CA . ILE A 1 94 ? 5.162 3.121 -21.029 1.00 89.50 94 ILE A CA 1
ATOM 751 C C . ILE A 1 94 ? 4.486 2.130 -20.063 1.00 89.50 94 ILE A C 1
ATOM 753 O O . ILE A 1 94 ? 3.908 1.149 -20.519 1.00 89.50 94 ILE A O 1
ATOM 757 N N . TYR A 1 95 ? 4.589 2.365 -18.752 1.00 91.31 95 TYR A N 1
ATOM 758 C CA . TYR A 1 95 ? 3.977 1.542 -17.710 1.00 91.31 95 TYR A CA 1
ATOM 759 C C . TYR A 1 95 ? 2.689 2.151 -17.135 1.00 91.31 95 TYR A C 1
ATOM 761 O O . TYR A 1 95 ? 2.041 1.501 -16.323 1.00 91.31 95 TYR A O 1
ATOM 769 N N . LEU A 1 96 ? 2.298 3.367 -17.543 1.00 92.19 96 LEU A N 1
ATOM 770 C CA . LEU A 1 96 ? 1.050 3.984 -17.082 1.00 92.19 96 LEU A CA 1
ATOM 771 C C . LEU A 1 96 ? -0.162 3.150 -17.517 1.00 92.19 96 LEU A C 1
ATOM 773 O O . LEU A 1 96 ? -0.213 2.660 -18.644 1.00 92.19 96 LEU A O 1
ATOM 777 N N . GLY A 1 97 ? -1.131 3.009 -16.619 1.00 92.69 97 GLY A N 1
ATOM 778 C CA . GLY A 1 97 ? -2.337 2.203 -16.785 1.00 92.69 97 GLY A CA 1
ATOM 779 C C . GLY A 1 97 ? -2.147 0.704 -16.544 1.00 92.69 97 GLY A C 1
ATOM 780 O O . GLY A 1 97 ? -3.137 -0.021 -16.552 1.00 92.69 97 GLY A O 1
ATOM 781 N N . LYS A 1 98 ? -0.917 0.223 -16.324 1.00 93.62 98 LYS A N 1
ATOM 782 C CA . LYS A 1 98 ? -0.670 -1.192 -16.011 1.00 93.62 98 LYS A CA 1
ATOM 783 C C . LYS A 1 98 ? -0.923 -1.492 -14.539 1.00 93.62 98 LYS A C 1
ATOM 785 O O . LYS A 1 98 ? -0.651 -0.646 -13.682 1.00 93.62 98 LYS A O 1
ATOM 790 N N . ARG A 1 99 ? -1.345 -2.724 -14.239 1.00 94.88 99 ARG A N 1
ATOM 791 C CA . ARG A 1 99 ? -1.349 -3.231 -12.862 1.00 94.88 99 ARG A CA 1
ATOM 792 C C . ARG A 1 99 ? 0.077 -3.460 -12.377 1.00 94.88 99 ARG A C 1
ATOM 794 O O . ARG A 1 99 ? 0.929 -3.987 -13.101 1.00 94.88 99 ARG A O 1
ATOM 801 N N . VAL A 1 100 ? 0.330 -3.052 -11.138 1.00 95.25 100 VAL A N 1
ATOM 802 C CA . VAL A 1 100 ? 1.614 -3.227 -10.462 1.00 95.25 100 VAL A CA 1
ATOM 803 C C . VAL A 1 100 ? 1.405 -3.710 -9.036 1.00 95.25 100 VAL A C 1
ATOM 805 O O . VAL A 1 100 ? 0.511 -3.248 -8.329 1.00 95.25 100 VAL A O 1
ATOM 808 N N . ARG A 1 101 ? 2.266 -4.633 -8.608 1.00 96.12 101 ARG A N 1
ATOM 809 C CA . ARG A 1 101 ? 2.393 -5.064 -7.221 1.00 96.12 101 ARG A CA 1
ATOM 810 C C . ARG A 1 101 ? 3.524 -4.279 -6.567 1.00 96.12 101 ARG A C 1
ATOM 812 O O . ARG A 1 101 ? 4.658 -4.338 -7.043 1.00 96.12 101 ARG A O 1
ATOM 819 N N . LEU A 1 102 ? 3.228 -3.581 -5.478 1.00 95.38 102 LEU A N 1
ATOM 820 C CA . LEU A 1 102 ? 4.189 -2.851 -4.655 1.00 95.38 102 LEU A CA 1
ATOM 821 C C . LEU A 1 102 ? 4.475 -3.621 -3.368 1.00 95.38 102 LEU A C 1
ATOM 823 O O . LEU A 1 102 ? 3.544 -4.016 -2.670 1.00 95.38 102 LEU A O 1
ATOM 827 N N . PHE A 1 103 ? 5.748 -3.804 -3.029 1.00 94.00 103 PHE A N 1
ATOM 828 C CA . PHE A 1 103 ? 6.157 -4.505 -1.808 1.00 94.00 103 PHE A CA 1
ATOM 829 C C . PHE A 1 103 ? 7.590 -4.140 -1.401 1.00 94.00 103 PHE A C 1
ATOM 831 O O . PHE A 1 103 ? 8.337 -3.534 -2.169 1.00 94.00 103 PHE A O 1
ATOM 838 N N . ILE A 1 104 ? 7.993 -4.527 -0.189 1.00 90.12 104 ILE A N 1
ATOM 839 C CA . ILE A 1 104 ? 9.368 -4.381 0.310 1.00 90.12 104 ILE A CA 1
ATOM 840 C C . ILE A 1 104 ? 9.895 -5.776 0.671 1.00 90.12 104 ILE A C 1
ATOM 842 O O . ILE A 1 104 ? 9.406 -6.402 1.603 1.00 90.12 104 ILE A O 1
ATOM 846 N N . GLU A 1 105 ? 10.899 -6.276 -0.063 1.00 80.44 105 GLU A N 1
ATOM 847 C CA . GLU A 1 105 ? 11.415 -7.652 0.099 1.00 80.44 105 GLU A CA 1
ATOM 848 C C . GLU A 1 105 ? 12.009 -7.929 1.483 1.00 80.44 105 GLU A C 1
ATOM 850 O O . GLU A 1 105 ? 11.840 -9.015 2.037 1.00 80.44 105 GLU A O 1
ATOM 855 N N . LYS A 1 106 ? 12.782 -6.977 2.013 1.00 74.19 106 LYS A N 1
ATOM 856 C CA . LYS A 1 106 ? 13.460 -7.077 3.309 1.00 74.19 106 LYS A CA 1
ATOM 857 C C . LYS A 1 106 ? 13.605 -5.670 3.871 1.00 74.19 106 LYS A C 1
ATOM 859 O O . LYS A 1 106 ? 14.503 -4.963 3.407 1.00 74.19 106 LYS A O 1
ATOM 864 N N . PRO A 1 107 ? 12.777 -5.252 4.841 1.00 62.25 107 PRO A N 1
ATOM 865 C CA . PRO A 1 107 ? 12.968 -3.968 5.492 1.00 62.25 107 PRO A CA 1
ATOM 866 C C . PRO A 1 107 ? 14.293 -4.002 6.259 1.00 62.25 107 PRO A C 1
ATOM 868 O O . PRO A 1 107 ? 14.380 -4.524 7.367 1.00 62.25 107 PRO A O 1
ATOM 871 N N . LYS A 1 108 ? 15.367 -3.513 5.634 1.00 57.06 108 LYS A N 1
ATOM 872 C CA . LYS A 1 108 ? 16.623 -3.212 6.326 1.00 57.06 108 LYS A CA 1
ATOM 873 C C . LYS A 1 108 ? 16.544 -1.783 6.853 1.00 57.06 108 LYS A C 1
ATOM 875 O O . LYS A 1 108 ? 15.844 -0.943 6.287 1.00 57.06 108 LYS A O 1
ATOM 880 N N . GLU A 1 109 ? 17.251 -1.530 7.949 1.00 55.44 109 GLU A N 1
ATOM 881 C CA . GLU A 1 109 ? 17.050 -0.341 8.784 1.00 55.44 109 GLU A CA 1
ATOM 882 C C . GLU A 1 109 ? 17.351 0.996 8.097 1.00 55.44 109 GLU A C 1
ATOM 884 O O . GLU A 1 109 ? 16.826 2.004 8.556 1.00 55.44 109 GLU A O 1
ATOM 889 N N . GLU A 1 110 ? 18.106 1.030 6.991 1.00 47.59 110 GLU A N 1
ATOM 890 C CA . GLU A 1 110 ? 18.602 2.316 6.477 1.00 47.59 110 GLU A CA 1
ATOM 891 C C . GLU A 1 110 ? 18.199 2.681 5.043 1.00 47.59 110 GLU A C 1
ATOM 893 O O . GLU A 1 110 ? 18.116 3.867 4.755 1.00 47.59 110 GLU A O 1
ATOM 898 N N . PHE A 1 111 ? 17.879 1.738 4.145 1.00 54.38 111 PHE A N 1
ATOM 899 C CA . PHE A 1 111 ? 17.578 2.079 2.740 1.00 54.38 111 PHE A CA 1
ATOM 900 C C . PHE A 1 111 ? 16.663 1.044 2.068 1.00 54.38 111 PHE A C 1
ATOM 902 O O . PHE A 1 111 ? 17.115 0.251 1.235 1.00 54.38 111 PHE A O 1
ATOM 909 N N . SER A 1 112 ? 15.378 1.015 2.431 1.00 66.81 112 SER A N 1
ATOM 910 C CA . SER A 1 112 ? 14.421 0.164 1.712 1.00 66.81 112 SER A CA 1
ATOM 911 C C . SER A 1 112 ? 13.947 0.852 0.440 1.00 66.81 112 SER A C 1
ATOM 913 O O . SER A 1 112 ? 13.433 1.966 0.464 1.00 66.81 112 SER A O 1
ATOM 915 N N . TYR A 1 113 ? 14.125 0.163 -0.678 1.00 84.75 113 TYR A N 1
ATOM 916 C CA . TYR A 1 113 ? 13.459 0.475 -1.932 1.00 84.75 113 TYR A CA 1
ATOM 917 C C . TYR A 1 113 ? 12.091 -0.203 -1.960 1.00 84.75 113 TYR A C 1
ATOM 919 O O . TYR A 1 113 ? 11.905 -1.281 -1.391 1.00 84.75 113 TYR A O 1
ATOM 927 N N . ILE A 1 114 ? 11.158 0.412 -2.674 1.00 90.44 114 ILE A N 1
ATOM 928 C CA . ILE A 1 114 ? 9.890 -0.207 -3.035 1.00 90.44 114 ILE A CA 1
ATOM 929 C C . ILE A 1 114 ? 10.131 -1.019 -4.301 1.00 90.44 114 ILE A C 1
ATOM 931 O O . ILE A 1 114 ? 10.627 -0.505 -5.306 1.00 90.44 114 ILE A O 1
ATOM 935 N N . CYS A 1 115 ? 9.815 -2.304 -4.238 1.00 93.00 115 CYS A N 1
ATOM 936 C CA . CYS A 1 115 ? 9.765 -3.165 -5.403 1.00 93.00 115 CYS A CA 1
ATOM 937 C C . CYS A 1 115 ? 8.438 -2.945 -6.130 1.00 93.00 115 CYS A C 1
ATOM 939 O O . CYS A 1 115 ? 7.386 -2.986 -5.498 1.00 93.00 115 CYS A O 1
ATOM 941 N N . LEU A 1 116 ? 8.494 -2.738 -7.446 1.00 94.25 116 LEU A N 1
ATOM 942 C CA . LEU A 1 116 ? 7.336 -2.696 -8.334 1.00 94.25 116 LEU A CA 1
ATOM 943 C C . LEU A 1 116 ? 7.420 -3.864 -9.304 1.00 94.25 116 LEU A C 1
ATOM 945 O O . LEU A 1 116 ? 8.318 -3.890 -10.142 1.00 94.25 116 LEU A O 1
ATOM 949 N N . LEU A 1 117 ? 6.498 -4.812 -9.200 1.00 94.75 117 LEU A N 1
ATOM 950 C CA . LEU A 1 117 ? 6.363 -5.913 -10.145 1.00 94.75 117 LEU A CA 1
ATOM 951 C C . LEU A 1 117 ? 5.159 -5.640 -11.043 1.00 94.75 117 LEU A C 1
ATOM 953 O O . LEU A 1 117 ? 4.032 -5.585 -10.562 1.00 94.75 117 LEU A O 1
ATOM 957 N N . THR A 1 118 ? 5.395 -5.418 -12.328 1.00 94.31 118 THR A N 1
ATOM 958 C CA . THR A 1 118 ? 4.337 -5.144 -13.306 1.00 94.31 118 THR A CA 1
ATOM 959 C C . THR A 1 118 ? 3.647 -6.432 -13.757 1.00 94.31 118 THR A C 1
ATOM 961 O O . THR A 1 118 ? 4.233 -7.511 -13.686 1.00 94.31 118 THR A O 1
ATOM 964 N N . GLU A 1 119 ? 2.427 -6.325 -14.288 1.00 93.50 119 GLU A N 1
ATOM 965 C CA . GLU A 1 119 ? 1.673 -7.458 -14.860 1.00 93.50 119 GLU A CA 1
ATOM 966 C C . GLU A 1 119 ? 2.405 -8.209 -15.995 1.00 93.50 119 GLU A C 1
ATOM 968 O O . GLU A 1 119 ? 2.147 -9.386 -16.228 1.00 93.50 119 GLU A O 1
ATOM 973 N N . ASP A 1 120 ? 3.365 -7.568 -16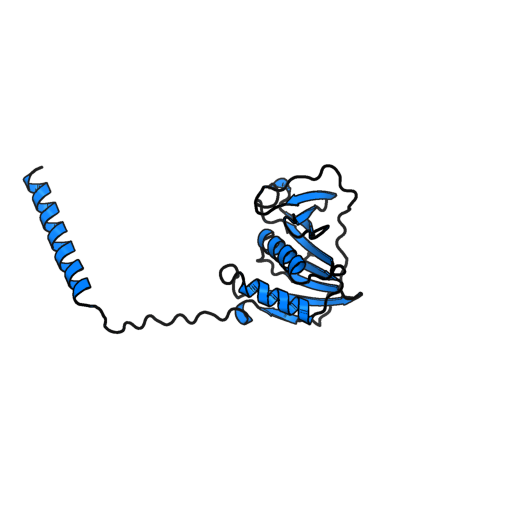.678 1.00 91.88 120 ASP A N 1
ATOM 974 C CA . ASP A 1 120 ? 4.273 -8.201 -17.649 1.00 91.88 120 ASP A CA 1
ATOM 975 C C . ASP A 1 120 ? 5.531 -8.816 -17.004 1.00 91.88 120 ASP A C 1
ATOM 977 O O . ASP A 1 120 ? 6.516 -9.085 -17.692 1.00 91.88 120 ASP A O 1
ATOM 981 N N . ASN A 1 121 ? 5.491 -9.061 -15.691 1.00 92.38 121 ASN A N 1
ATOM 982 C CA . ASN A 1 121 ? 6.531 -9.696 -14.879 1.00 92.38 121 ASN A CA 1
ATOM 983 C C . ASN A 1 121 ? 7.875 -8.954 -14.872 1.00 92.38 121 ASN A C 1
ATOM 985 O O . ASN A 1 121 ? 8.935 -9.569 -14.735 1.00 92.38 121 ASN A O 1
ATOM 989 N N . LYS A 1 122 ? 7.857 -7.622 -14.999 1.00 91.88 122 LYS A N 1
ATOM 990 C CA . LYS A 1 122 ? 9.070 -6.808 -14.869 1.00 91.88 122 LYS A CA 1
ATOM 991 C C . LYS A 1 122 ? 9.176 -6.242 -13.468 1.00 91.88 122 LYS A C 1
ATOM 993 O O . LYS A 1 122 ? 8.247 -5.609 -12.971 1.00 91.88 122 LYS A O 1
ATOM 998 N N . LEU A 1 123 ? 10.330 -6.455 -12.845 1.00 92.44 123 LEU A N 1
ATOM 999 C CA . LEU A 1 123 ? 10.616 -5.962 -11.507 1.00 92.44 123 LEU A CA 1
ATOM 1000 C C . LEU A 1 123 ? 11.444 -4.681 -11.580 1.00 92.44 123 LEU A C 1
ATOM 1002 O O . LEU A 1 123 ? 12.512 -4.648 -12.188 1.00 92.44 123 LEU A O 1
ATOM 1006 N N . PHE A 1 124 ? 10.997 -3.650 -10.878 1.00 91.62 124 PHE A N 1
ATOM 1007 C CA . PHE A 1 124 ? 11.715 -2.398 -10.692 1.00 91.62 124 PHE A CA 1
ATOM 1008 C C . PHE A 1 124 ? 11.958 -2.149 -9.212 1.00 91.62 124 PHE A C 1
ATOM 1010 O O . PHE A 1 124 ? 11.157 -2.526 -8.362 1.00 91.62 124 PHE A O 1
ATOM 1017 N N . LYS A 1 125 ? 13.062 -1.475 -8.904 1.00 90.50 125 LYS A N 1
ATOM 1018 C CA . LYS A 1 125 ? 13.373 -0.978 -7.565 1.00 90.50 125 LYS A CA 1
ATOM 1019 C C . LYS A 1 125 ? 13.318 0.539 -7.595 1.00 90.50 125 LYS A C 1
ATOM 1021 O O . LYS A 1 125 ? 14.092 1.168 -8.319 1.00 90.50 125 LYS A O 1
ATOM 1026 N N . TYR A 1 126 ? 12.403 1.107 -6.824 1.00 88.06 126 TYR A N 1
ATOM 1027 C CA . TYR A 1 126 ? 12.205 2.541 -6.674 1.00 88.06 126 TYR A CA 1
ATOM 1028 C C . TYR A 1 126 ? 12.684 3.000 -5.297 1.00 88.06 126 TYR A C 1
ATOM 1030 O O . TYR A 1 126 ? 12.394 2.374 -4.282 1.00 88.06 126 TYR A O 1
ATOM 1038 N N . SER A 1 127 ? 13.427 4.099 -5.267 1.00 84.19 127 SER A N 1
ATOM 1039 C CA . SER A 1 127 ? 13.791 4.815 -4.045 1.00 84.19 127 SER A CA 1
ATOM 1040 C C . SER A 1 127 ? 13.336 6.253 -4.224 1.00 84.19 127 SER A C 1
ATOM 1042 O O . SER A 1 127 ? 13.550 6.805 -5.293 1.00 84.19 127 SER A O 1
ATOM 1044 N N . PHE A 1 128 ? 12.760 6.877 -3.202 1.00 76.88 128 PHE A N 1
ATOM 1045 C CA . PHE A 1 128 ? 12.257 8.252 -3.301 1.00 76.88 128 PHE A CA 1
ATOM 1046 C C . PHE A 1 128 ? 13.345 9.279 -3.666 1.00 76.88 128 PHE A C 1
ATOM 1048 O O . PHE A 1 128 ? 13.038 10.322 -4.237 1.00 76.88 128 PHE A O 1
ATOM 1055 N N . ASP A 1 129 ? 14.619 8.948 -3.435 1.00 75.56 129 ASP A N 1
ATOM 1056 C CA . ASP A 1 129 ? 15.763 9.800 -3.773 1.00 75.56 129 ASP A CA 1
ATOM 1057 C C . ASP A 1 129 ? 16.264 9.606 -5.218 1.00 75.56 129 ASP A C 1
ATOM 1059 O O . ASP A 1 129 ? 17.221 10.253 -5.651 1.00 75.56 129 ASP A O 1
ATOM 1063 N N . SER A 1 130 ? 15.684 8.674 -5.985 1.00 68.81 130 SER A N 1
ATOM 1064 C CA . SER A 1 130 ? 16.172 8.340 -7.326 1.00 68.81 130 SER A CA 1
ATOM 1065 C C . SER A 1 130 ? 15.094 7.774 -8.257 1.00 68.81 130 SER A C 1
ATOM 1067 O O . SER A 1 130 ? 14.048 7.296 -7.846 1.00 68.81 130 SER A O 1
ATOM 1069 N N . LYS A 1 131 ? 15.348 7.784 -9.567 1.00 71.69 131 LYS A N 1
ATOM 1070 C CA . LYS A 1 131 ? 14.441 7.120 -10.518 1.00 71.69 131 LYS A CA 1
ATOM 1071 C C . LYS A 1 131 ? 14.453 5.605 -10.314 1.00 71.69 131 LYS A C 1
ATOM 1073 O O . LYS A 1 131 ? 15.506 5.039 -10.008 1.00 71.69 131 LYS A O 1
ATOM 1078 N N . ALA A 1 132 ? 13.317 4.955 -10.568 1.00 77.88 132 ALA A N 1
ATOM 1079 C CA . ALA A 1 132 ? 13.243 3.501 -10.546 1.00 77.88 132 ALA A CA 1
ATOM 1080 C C . ALA A 1 132 ? 14.238 2.868 -11.527 1.00 77.88 132 ALA A C 1
ATOM 1082 O O . ALA A 1 132 ? 14.443 3.353 -12.644 1.00 77.88 132 ALA A O 1
ATOM 1083 N N . LYS A 1 133 ? 14.849 1.764 -11.096 1.00 81.31 133 LYS A N 1
ATOM 1084 C CA . LYS A 1 133 ? 15.783 0.968 -11.895 1.00 81.31 133 LYS A CA 1
ATOM 1085 C C . LYS A 1 133 ? 15.209 -0.424 -12.089 1.00 81.31 133 LYS A C 1
ATOM 1087 O O . LYS A 1 133 ? 14.781 -1.050 -11.122 1.00 81.31 133 LYS A O 1
ATOM 1092 N N . GLU A 1 134 ? 15.211 -0.900 -13.327 1.00 81.94 134 GLU A N 1
ATOM 1093 C CA . GLU A 1 134 ? 14.825 -2.275 -13.642 1.00 81.94 134 GLU A CA 1
ATOM 1094 C C . GLU A 1 134 ? 15.816 -3.249 -12.991 1.00 81.94 134 GLU A C 1
ATOM 1096 O O . GLU A 1 134 ? 17.034 -3.042 -13.033 1.00 81.94 134 GLU A O 1
ATOM 1101 N N . ALA A 1 135 ? 15.295 -4.281 -12.333 1.00 79.38 135 ALA A N 1
ATOM 1102 C CA . ALA A 1 135 ? 16.093 -5.354 -11.767 1.00 79.38 135 ALA A CA 1
ATOM 1103 C C . ALA A 1 135 ? 16.432 -6.366 -12.870 1.00 79.38 135 ALA A C 1
ATOM 1105 O O . ALA A 1 135 ? 15.585 -6.719 -13.681 1.00 79.38 135 ALA A O 1
ATOM 1106 N N . VAL A 1 136 ? 17.686 -6.827 -12.893 1.00 63.97 136 VAL A N 1
ATOM 1107 C CA . VAL A 1 136 ? 18.269 -7.556 -14.035 1.00 63.97 136 VAL A CA 1
ATOM 1108 C C . VAL A 1 136 ? 17.531 -8.863 -14.350 1.00 63.97 136 VAL A C 1
ATOM 1110 O O . VAL A 1 136 ? 17.417 -9.209 -15.519 1.00 63.97 136 VAL A O 1
ATOM 1113 N N . VAL A 1 137 ? 17.016 -9.568 -13.336 1.00 62.22 137 VAL A N 1
ATOM 1114 C CA . VAL A 1 137 ? 16.158 -10.756 -13.473 1.00 62.22 137 VAL A CA 1
ATOM 1115 C C . VAL A 1 137 ? 15.329 -10.892 -12.192 1.00 62.22 137 VAL A C 1
ATOM 1117 O O . VAL A 1 137 ? 15.881 -10.778 -11.096 1.00 62.22 137 VAL A O 1
ATOM 1120 N N . SER A 1 138 ? 14.027 -11.143 -12.318 1.00 64.31 138 SER A N 1
ATOM 1121 C CA . SER A 1 138 ? 13.152 -11.536 -11.211 1.00 64.31 138 SER A CA 1
ATOM 1122 C C . SER A 1 138 ? 12.548 -12.898 -11.523 1.00 64.31 138 SER A C 1
ATOM 1124 O O . SER A 1 138 ? 11.983 -13.079 -12.596 1.00 64.31 138 SER A O 1
ATOM 1126 N N . GLU A 1 139 ? 12.650 -13.843 -10.590 1.00 77.88 139 GLU A N 1
ATOM 1127 C CA . GLU A 1 139 ? 11.880 -15.097 -10.639 1.00 77.88 139 GLU A CA 1
ATOM 1128 C C . GLU A 1 139 ? 10.438 -14.899 -10.137 1.00 77.88 139 GLU A C 1
ATOM 1130 O O . GLU A 1 139 ? 9.621 -15.812 -10.215 1.00 77.88 139 GLU A O 1
ATOM 1135 N N . MET A 1 140 ? 10.113 -13.712 -9.606 1.00 83.69 140 MET A N 1
ATOM 1136 C CA . MET A 1 140 ? 8.770 -13.404 -9.121 1.00 83.69 140 MET A CA 1
ATOM 1137 C C . MET A 1 140 ? 7.815 -13.162 -10.282 1.00 83.69 140 MET A C 1
ATOM 1139 O O . MET A 1 140 ? 8.103 -12.356 -11.170 1.00 83.69 140 MET A O 1
ATOM 1143 N N . LEU A 1 141 ? 6.656 -13.808 -10.207 1.00 88.88 141 LEU A N 1
ATOM 1144 C CA . LEU A 1 141 ? 5.540 -13.603 -11.116 1.00 88.88 141 LEU A CA 1
ATOM 1145 C C . LEU A 1 141 ? 4.505 -12.678 -10.480 1.00 88.88 141 LEU A C 1
ATOM 1147 O O . LEU A 1 141 ? 4.291 -12.686 -9.263 1.00 88.88 141 LEU A O 1
ATOM 1151 N N . PHE A 1 142 ? 3.898 -11.843 -11.314 1.00 92.06 142 PHE A N 1
ATOM 1152 C CA . PHE A 1 142 ? 2.772 -11.026 -10.915 1.00 92.06 142 PHE A CA 1
ATOM 1153 C C . PHE A 1 142 ? 1.559 -11.931 -10.706 1.00 92.06 142 PHE A C 1
ATOM 1155 O O . PHE A 1 142 ? 1.052 -12.541 -11.645 1.00 92.06 142 PHE A O 1
ATOM 1162 N N . GLU A 1 143 ? 1.096 -11.993 -9.463 1.00 90.88 143 GLU A N 1
ATOM 1163 C CA . GLU A 1 143 ? -0.104 -12.721 -9.071 1.00 90.88 143 GLU A CA 1
ATOM 1164 C C . GLU A 1 143 ? -0.930 -11.820 -8.159 1.00 90.88 143 GLU A C 1
ATOM 1166 O O . GLU A 1 143 ? -0.524 -11.505 -7.037 1.00 90.88 143 GLU A O 1
ATOM 1171 N N . GLU A 1 144 ? -2.075 -11.374 -8.668 1.00 89.44 144 GLU A N 1
ATOM 1172 C CA . GLU A 1 144 ? -3.060 -10.628 -7.894 1.00 89.44 144 GLU A CA 1
ATOM 1173 C C . GLU A 1 144 ? -4.049 -11.623 -7.271 1.00 89.44 144 GLU A C 1
ATOM 1175 O O . GLU A 1 144 ? -4.608 -12.455 -7.990 1.00 89.44 144 GLU A O 1
ATOM 1180 N N . PRO A 1 145 ? -4.247 -11.607 -5.942 1.00 86.25 145 PRO A N 1
ATOM 1181 C CA . PRO A 1 145 ? -5.134 -12.561 -5.294 1.00 86.25 145 PRO A CA 1
ATOM 1182 C C . PRO A 1 145 ? -6.592 -12.290 -5.678 1.00 86.25 145 PRO A C 1
ATOM 1184 O O . PRO A 1 145 ? -7.084 -11.168 -5.557 1.00 86.25 145 PRO A O 1
ATOM 1187 N N . GLU A 1 146 ? -7.317 -13.335 -6.072 1.00 83.75 146 GLU A N 1
ATOM 1188 C CA . GLU A 1 146 ? -8.768 -13.254 -6.224 1.00 83.75 146 GLU A CA 1
ATOM 1189 C C . GLU A 1 146 ? -9.417 -13.205 -4.837 1.00 83.75 146 GLU A C 1
ATOM 1191 O O . GLU A 1 146 ? -9.367 -14.170 -4.073 1.00 83.75 146 GLU A O 1
ATOM 1196 N N . VAL A 1 147 ? -10.013 -12.063 -4.490 1.00 79.81 147 VAL A N 1
ATOM 1197 C CA . VAL A 1 147 ? -10.651 -11.864 -3.186 1.00 79.81 147 VAL A CA 1
ATOM 1198 C C . VAL A 1 147 ? -12.079 -11.376 -3.362 1.00 79.81 147 VAL A C 1
ATOM 1200 O O . VAL A 1 147 ? -12.344 -10.392 -4.051 1.00 79.81 147 VAL A O 1
ATOM 1203 N N . VAL A 1 148 ? -13.001 -12.044 -2.672 1.00 82.19 148 VAL A N 1
ATOM 1204 C CA . VAL A 1 148 ? -14.384 -11.592 -2.523 1.00 82.19 148 VAL A CA 1
ATOM 1205 C C . VAL A 1 148 ? -14.471 -10.744 -1.259 1.00 82.19 148 VAL A C 1
ATOM 1207 O O . VAL A 1 148 ? -14.280 -11.241 -0.150 1.00 82.19 148 VAL A O 1
ATOM 1210 N N . LEU A 1 149 ? -14.735 -9.450 -1.428 1.00 86.62 149 LEU A N 1
ATOM 1211 C CA . LEU A 1 149 ? -14.961 -8.546 -0.305 1.00 86.62 149 LEU A CA 1
ATOM 1212 C C . LEU A 1 149 ? -16.336 -8.826 0.309 1.00 86.62 149 LEU A C 1
ATOM 1214 O O . LEU A 1 149 ? -17.326 -8.975 -0.406 1.00 86.62 149 LEU A O 1
ATOM 1218 N N . THR A 1 150 ? -16.390 -8.903 1.635 1.00 83.81 150 THR A N 1
ATOM 1219 C CA . THR A 1 150 ? -17.642 -9.073 2.381 1.00 83.81 150 THR A CA 1
ATOM 1220 C C . THR A 1 150 ? -18.282 -7.715 2.682 1.00 83.81 150 THR A C 1
ATOM 1222 O O . THR A 1 150 ? -17.622 -6.681 2.612 1.00 83.81 150 THR A O 1
ATOM 1225 N N . ASP A 1 151 ? -19.557 -7.694 3.075 1.00 83.38 151 ASP A N 1
ATOM 1226 C CA . ASP A 1 151 ? -20.239 -6.441 3.443 1.00 83.38 151 ASP A CA 1
ATOM 1227 C C . ASP A 1 151 ? -19.749 -5.847 4.779 1.00 83.38 151 ASP A C 1
ATOM 1229 O O . ASP A 1 151 ? -19.990 -4.673 5.075 1.00 83.38 151 ASP A O 1
ATOM 1233 N N . ASN A 1 152 ? -19.050 -6.638 5.600 1.00 86.06 152 ASN A N 1
ATOM 1234 C CA . ASN A 1 152 ? -18.574 -6.208 6.910 1.00 86.06 152 ASN A CA 1
ATOM 1235 C C . ASN A 1 152 ? -17.250 -5.441 6.788 1.00 86.06 152 ASN A C 1
ATOM 1237 O O . ASN A 1 152 ? -16.166 -6.007 6.937 1.00 86.06 152 ASN A O 1
ATOM 1241 N N . LYS A 1 153 ? -17.356 -4.140 6.509 1.00 93.62 153 LYS A N 1
ATOM 1242 C CA . LYS A 1 153 ? -16.210 -3.240 6.346 1.00 93.62 153 LYS A CA 1
ATOM 1243 C C . LYS A 1 153 ? -16.135 -2.170 7.422 1.00 93.62 153 LYS A C 1
ATOM 1245 O O . LYS A 1 153 ? -17.147 -1.634 7.874 1.00 93.62 153 LYS A O 1
ATOM 1250 N N . VAL A 1 154 ? -14.911 -1.777 7.752 1.00 95.56 154 VAL A N 1
ATOM 1251 C CA . VAL A 1 154 ? -14.629 -0.592 8.563 1.00 95.56 154 VAL A CA 1
ATOM 1252 C C . VAL A 1 154 ? -14.131 0.512 7.644 1.00 95.56 154 VAL A C 1
ATOM 1254 O O . VAL A 1 154 ? -13.141 0.335 6.946 1.00 95.56 154 VAL A O 1
ATOM 1257 N N . VAL A 1 155 ? -14.789 1.670 7.660 1.00 96.44 155 VAL A N 1
ATOM 1258 C CA . VAL A 1 155 ? -14.374 2.824 6.851 1.00 96.44 155 VAL A CA 1
ATOM 1259 C C . VAL A 1 155 ? -13.606 3.821 7.716 1.00 96.44 155 VAL A C 1
ATOM 1261 O O . VAL A 1 155 ? -14.017 4.135 8.835 1.00 96.44 155 VAL A O 1
ATOM 1264 N N . VAL A 1 156 ? -12.479 4.310 7.202 1.00 96.06 156 VAL A N 1
ATOM 1265 C CA . VAL A 1 156 ? -11.739 5.454 7.744 1.00 96.06 156 VAL A CA 1
ATOM 1266 C C . VAL A 1 156 ? -11.845 6.594 6.740 1.00 96.06 156 VAL A C 1
ATOM 1268 O O . VAL A 1 156 ? -11.296 6.500 5.646 1.00 96.06 156 VAL A O 1
ATOM 1271 N N . LEU A 1 157 ? -12.553 7.661 7.108 1.00 95.00 157 LEU A N 1
ATOM 1272 C CA . LEU A 1 157 ? -12.635 8.887 6.314 1.00 95.00 157 LEU A CA 1
ATOM 1273 C C . LEU A 1 157 ? -11.539 9.857 6.749 1.00 95.00 157 LEU A C 1
ATOM 1275 O O . LEU A 1 157 ? -11.308 10.039 7.946 1.00 95.00 157 LEU A O 1
ATOM 1279 N N . VAL A 1 158 ? -10.885 10.513 5.790 1.00 91.69 158 VAL A N 1
ATOM 1280 C CA . VAL A 1 158 ? -9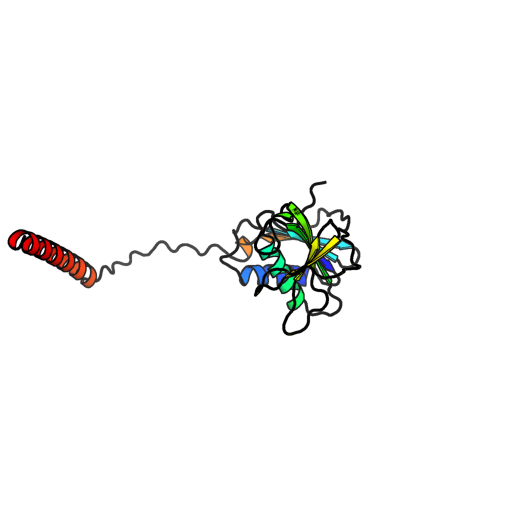.863 11.524 6.094 1.00 91.69 158 VAL A CA 1
ATOM 1281 C C . VAL A 1 158 ? -10.455 12.674 6.910 1.00 91.69 158 VAL A C 1
ATOM 1283 O O . VAL A 1 158 ? -9.836 13.088 7.889 1.00 91.69 158 VAL A O 1
ATOM 1286 N N . GLY A 1 159 ? -11.660 13.146 6.576 1.00 89.50 159 GLY A N 1
ATOM 1287 C CA . GLY A 1 159 ? -12.342 14.214 7.319 1.00 89.50 159 GLY A CA 1
ATOM 1288 C C . GLY A 1 159 ? -12.585 13.904 8.804 1.00 89.50 159 GLY A C 1
ATOM 1289 O O . GLY A 1 159 ? -12.537 14.813 9.630 1.00 89.50 159 GLY A O 1
ATOM 1290 N N . ASP A 1 160 ? -12.750 12.627 9.170 1.00 91.38 160 ASP A N 1
ATOM 1291 C CA . ASP A 1 160 ? -12.907 12.208 10.573 1.00 91.38 160 ASP A CA 1
ATOM 1292 C C . ASP A 1 160 ? -11.579 12.251 11.347 1.00 91.38 160 ASP A C 1
ATOM 1294 O O . ASP A 1 160 ? -11.559 12.356 12.576 1.00 91.38 160 ASP A O 1
ATOM 1298 N N . VAL A 1 161 ? -10.454 12.116 10.640 1.00 91.75 161 VAL A N 1
ATOM 1299 C CA . VAL A 1 161 ? -9.102 12.130 11.217 1.00 91.75 161 VAL A CA 1
ATOM 1300 C C . VAL A 1 161 ? -8.544 13.551 11.273 1.00 91.75 161 VAL A C 1
ATOM 1302 O O . VAL A 1 161 ? -7.870 13.914 12.238 1.00 91.75 161 VAL A O 1
ATOM 1305 N N . LEU A 1 162 ? -8.832 14.345 10.243 1.00 88.44 162 LEU A N 1
ATOM 1306 C CA . LEU A 1 162 ? -8.390 15.720 10.052 1.00 88.44 162 LEU A CA 1
ATOM 1307 C C . LEU A 1 162 ? -9.620 16.627 9.970 1.00 88.44 162 LEU A C 1
ATOM 1309 O O . LEU A 1 162 ? -10.026 17.005 8.863 1.00 88.44 162 LEU A O 1
ATOM 1313 N N . PRO A 1 163 ? -10.231 16.975 11.118 1.00 73.88 163 PRO A N 1
ATOM 1314 C CA . PRO A 1 163 ? -11.381 17.864 11.116 1.00 73.88 163 PRO A CA 1
ATOM 1315 C C . PRO A 1 163 ? -11.009 19.171 10.420 1.00 73.88 163 PRO A C 1
ATOM 1317 O O . PRO A 1 163 ? -9.891 19.671 10.594 1.00 73.88 163 PRO A O 1
ATOM 1320 N N . GLU A 1 164 ? -11.940 19.718 9.629 1.00 67.38 164 GLU A N 1
ATOM 1321 C CA . GLU A 1 164 ? -11.753 21.021 8.995 1.00 67.38 164 GLU A CA 1
ATOM 1322 C C . GLU A 1 164 ? -11.240 22.005 10.036 1.00 67.38 164 GLU A C 1
ATOM 1324 O O . GLU A 1 164 ? -11.842 22.209 11.098 1.00 67.38 164 GLU A O 1
ATOM 1329 N N . LYS A 1 165 ? -10.092 22.614 9.731 1.00 61.06 165 LYS A N 1
ATOM 1330 C CA . LYS A 1 165 ? -9.634 23.765 10.485 1.00 61.06 165 LYS A CA 1
ATOM 1331 C C . LYS A 1 165 ? -10.734 24.797 10.291 1.00 61.06 165 LYS A C 1
ATOM 1333 O O . LYS A 1 165 ? -10.859 25.329 9.190 1.00 61.06 165 LYS A O 1
ATOM 1338 N N . LYS A 1 166 ? -11.570 25.014 11.316 1.00 51.28 166 LYS A N 1
ATOM 1339 C CA . LYS A 1 166 ? -12.572 26.080 11.293 1.00 51.28 166 LYS A CA 1
ATOM 1340 C C . LYS A 1 166 ? -11.833 27.318 10.821 1.00 51.28 166 LYS A C 1
ATOM 1342 O O . LYS A 1 166 ? -10.877 27.740 11.473 1.00 51.28 166 LYS A O 1
ATOM 1347 N N . VAL A 1 167 ? -12.212 27.824 9.653 1.00 51.34 167 VAL A N 1
ATOM 1348 C CA . VAL A 1 167 ? -11.767 29.135 9.218 1.00 51.34 167 VAL A CA 1
ATOM 1349 C C . VAL A 1 167 ? -12.369 30.060 10.259 1.00 51.34 167 VAL A C 1
ATOM 1351 O O . VAL A 1 167 ? -13.568 30.325 10.240 1.00 51.34 167 VAL A O 1
ATOM 1354 N N . GLU A 1 168 ? -11.575 30.439 11.258 1.00 48.06 168 GLU A N 1
ATOM 1355 C CA . GLU A 1 168 ? -11.908 31.599 12.060 1.00 48.06 168 GLU A CA 1
ATOM 1356 C C . GLU A 1 168 ? -12.022 32.718 11.034 1.00 48.06 168 GLU A C 1
ATOM 1358 O O . GLU A 1 168 ? -11.026 33.095 10.409 1.00 48.06 168 GLU A O 1
ATOM 1363 N N . GLU A 1 169 ? -13.256 33.167 10.776 1.00 48.66 169 GLU A N 1
ATOM 1364 C CA . GLU A 1 169 ? -13.476 34.436 10.100 1.00 48.66 169 GLU A CA 1
ATOM 1365 C C . GLU A 1 169 ? -12.492 35.409 10.740 1.00 48.66 169 GLU A C 1
ATOM 1367 O O . GLU A 1 169 ? -12.438 35.455 11.978 1.00 48.66 169 GLU A O 1
ATOM 1372 N N . PRO A 1 170 ? -11.647 36.105 9.957 1.00 43.62 170 PRO A N 1
ATOM 1373 C CA . PRO A 1 170 ? -10.702 37.026 10.544 1.00 43.62 170 PRO A CA 1
ATOM 1374 C C . PRO A 1 170 ? -11.521 37.966 11.415 1.00 43.62 170 PRO A C 1
ATOM 1376 O O . PRO A 1 170 ? -12.321 38.752 10.904 1.00 43.62 170 PRO A O 1
ATOM 1379 N N . LYS A 1 171 ? -11.354 37.862 12.738 1.00 40.06 171 LYS A N 1
ATOM 1380 C CA . LYS A 1 171 ? -11.795 38.918 13.627 1.00 40.06 171 LYS A CA 1
ATOM 1381 C C . LYS A 1 171 ? -11.029 40.129 13.144 1.00 40.06 171 LYS A C 1
ATOM 1383 O O . LYS A 1 171 ? -9.825 40.248 13.370 1.00 40.06 171 LYS A O 1
ATOM 1388 N N . ILE A 1 172 ? -11.720 41.007 12.429 1.00 51.16 172 ILE A N 1
ATOM 1389 C CA . ILE A 1 172 ? -11.275 42.375 12.224 1.00 51.16 172 ILE A CA 1
ATOM 1390 C C . ILE A 1 172 ? -11.442 43.039 13.594 1.00 51.16 172 ILE A C 1
ATOM 1392 O O . ILE A 1 172 ? -12.313 43.877 13.810 1.00 51.16 172 ILE A O 1
ATOM 1396 N N . ASP A 1 173 ? -10.640 42.598 14.563 1.00 43.41 173 ASP A N 1
ATOM 1397 C CA . ASP A 1 173 ? -10.406 43.341 15.779 1.00 43.41 173 ASP A CA 1
ATOM 1398 C C . ASP A 1 173 ? -9.726 44.620 15.305 1.00 43.41 173 ASP A C 1
ATOM 1400 O O . ASP A 1 173 ? -8.731 44.564 14.580 1.00 43.41 173 ASP A O 1
ATOM 1404 N N . GLY A 1 174 ? -10.348 45.759 15.617 1.00 51.06 174 GLY A N 1
ATOM 1405 C CA . GLY A 1 174 ? -10.019 47.102 15.139 1.00 51.06 174 GLY A CA 1
ATOM 1406 C C . GLY A 1 174 ? -8.595 47.550 15.469 1.00 51.06 174 GLY A C 1
ATOM 1407 O O . GLY A 1 174 ? -8.382 48.465 16.257 1.00 51.06 174 GLY A O 1
ATOM 1408 N N . PHE A 1 175 ? -7.618 46.929 14.819 1.00 46.34 175 PHE A N 1
ATOM 1409 C CA . PHE A 1 175 ? -6.192 47.187 14.896 1.00 46.34 175 PHE A CA 1
ATOM 1410 C C . PHE A 1 175 ? -5.683 47.592 13.509 1.00 46.34 175 PHE A C 1
ATOM 1412 O O . PHE A 1 175 ? -4.623 47.180 13.044 1.00 46.34 175 PHE A O 1
ATOM 1419 N N . LEU A 1 176 ? -6.422 48.482 12.841 1.00 46.62 176 LEU A N 1
ATOM 1420 C CA . LEU A 1 176 ? -5.805 49.412 11.899 1.00 46.62 176 LEU A CA 1
ATOM 1421 C C . LEU A 1 176 ? -4.965 50.390 12.725 1.00 46.62 176 LEU A C 1
ATOM 1423 O O . LEU A 1 176 ? -5.354 51.521 13.003 1.00 46.62 176 LEU A O 1
ATOM 1427 N N . SER A 1 177 ? -3.815 49.900 13.194 1.00 55.09 177 SER A N 1
ATOM 1428 C CA . SER A 1 177 ? -2.818 50.716 13.870 1.00 55.09 177 SER A CA 1
ATOM 1429 C C . SER A 1 177 ? -2.470 51.896 12.962 1.00 55.09 177 SER A C 1
ATOM 1431 O O . SER A 1 177 ? -2.244 51.721 11.761 1.00 55.09 177 SER A O 1
ATOM 1433 N N . GLY A 1 178 ? -2.417 53.106 13.526 1.00 52.31 178 GLY A N 1
ATOM 1434 C CA . GLY A 1 178 ? -2.172 54.347 12.779 1.00 52.31 178 GLY A CA 1
ATOM 1435 C C . GLY A 1 178 ? -0.919 54.325 11.893 1.00 52.31 178 GLY A C 1
ATOM 1436 O O . GLY A 1 178 ? -0.814 55.136 10.982 1.00 52.31 178 GLY A O 1
ATOM 1437 N N . LYS A 1 179 ? -0.013 53.355 12.087 1.00 53.66 179 LYS A N 1
ATOM 1438 C CA . LYS A 1 179 ? 1.132 53.085 11.212 1.00 53.66 179 LYS A CA 1
ATOM 1439 C C . LYS A 1 179 ? 0.730 52.715 9.782 1.00 53.66 179 LYS A C 1
ATOM 1441 O O . LYS A 1 179 ? 1.366 53.204 8.860 1.00 53.66 179 LYS A O 1
ATOM 1446 N N . LEU A 1 180 ? -0.311 51.905 9.567 1.00 54.72 180 LEU A N 1
ATOM 1447 C CA . LEU A 1 180 ? -0.682 51.447 8.216 1.00 54.72 180 LEU A CA 1
ATOM 1448 C C . LEU A 1 180 ? -1.297 52.576 7.375 1.00 54.72 180 LEU A C 1
ATOM 1450 O O . LEU A 1 180 ? -0.988 52.712 6.194 1.00 54.72 180 LEU A O 1
ATOM 1454 N N . ILE A 1 181 ? -2.081 53.447 8.018 1.00 60.56 181 ILE A N 1
ATOM 1455 C CA . ILE A 1 181 ? -2.588 54.690 7.419 1.00 60.56 181 ILE A CA 1
ATOM 1456 C C . ILE A 1 181 ? -1.426 55.656 7.131 1.00 60.56 181 ILE A C 1
ATOM 1458 O O . ILE A 1 181 ? -1.409 56.292 6.081 1.00 60.56 181 ILE A O 1
ATOM 1462 N N . TRP A 1 182 ? -0.413 55.709 8.005 1.00 54.66 182 TRP A N 1
ATOM 1463 C CA . TRP A 1 182 ? 0.812 56.487 7.785 1.00 54.66 182 TRP A CA 1
ATOM 1464 C C . TRP A 1 182 ? 1.599 56.001 6.557 1.00 54.66 182 TRP A C 1
ATOM 1466 O O . TRP A 1 182 ? 1.986 56.812 5.720 1.00 54.66 182 TRP A O 1
ATOM 1476 N N . TYR A 1 183 ? 1.787 54.687 6.396 1.00 59.31 183 TYR A N 1
ATOM 1477 C CA . TYR A 1 183 ? 2.475 54.120 5.228 1.00 59.31 183 TYR A CA 1
ATOM 1478 C C . TYR A 1 183 ? 1.697 54.334 3.921 1.00 59.31 183 TYR A C 1
ATOM 1480 O O . TYR A 1 183 ? 2.313 54.615 2.895 1.00 59.31 183 TYR A O 1
ATOM 1488 N N . LEU A 1 184 ? 0.362 54.275 3.954 1.00 54.25 184 LEU A N 1
ATOM 1489 C CA . LEU A 1 184 ? -0.482 54.584 2.793 1.00 54.25 184 LEU A CA 1
ATOM 1490 C C . LEU A 1 184 ? -0.438 56.074 2.417 1.00 54.25 184 LEU A C 1
ATOM 1492 O O . LEU A 1 184 ? -0.298 56.396 1.239 1.00 54.25 184 LEU A O 1
ATOM 1496 N N . LEU A 1 185 ? -0.480 56.987 3.393 1.00 56.38 185 LEU A N 1
ATOM 1497 C CA . LEU A 1 185 ? -0.387 58.430 3.140 1.00 56.38 185 LEU A CA 1
ATOM 1498 C C . LEU A 1 185 ? 0.990 58.841 2.599 1.00 56.38 185 LEU A C 1
ATOM 1500 O O . LEU A 1 185 ? 1.062 59.575 1.615 1.00 56.38 185 LEU A O 1
ATOM 1504 N N . PHE A 1 186 ? 2.085 58.344 3.179 1.00 56.41 186 PHE A N 1
ATOM 1505 C CA . PHE A 1 186 ? 3.432 58.692 2.712 1.00 56.41 186 PHE A CA 1
ATOM 1506 C C . PHE A 1 186 ? 3.833 57.966 1.423 1.00 56.41 186 PHE A C 1
ATOM 1508 O O . PHE A 1 186 ? 4.538 58.546 0.596 1.00 56.41 186 PHE A O 1
ATOM 1515 N N . GLY A 1 187 ? 3.345 56.741 1.202 1.00 52.56 187 GLY A N 1
ATOM 1516 C CA . GLY A 1 187 ? 3.578 56.000 -0.039 1.00 52.56 187 GLY A CA 1
ATOM 1517 C C . GLY A 1 187 ? 2.970 56.688 -1.264 1.00 52.56 187 GLY A C 1
ATOM 1518 O O . GLY A 1 187 ? 3.620 56.779 -2.303 1.00 52.56 187 GLY A O 1
ATOM 1519 N N . VAL A 1 188 ? 1.762 57.248 -1.132 1.00 59.50 188 VAL A N 1
ATOM 1520 C CA . VAL A 1 188 ? 1.087 57.968 -2.226 1.00 59.50 188 VAL A CA 1
ATOM 1521 C C . VAL A 1 188 ? 1.742 59.329 -2.497 1.00 59.50 188 VAL A C 1
ATOM 1523 O O . VAL A 1 188 ? 1.935 59.692 -3.656 1.00 59.50 188 VAL A O 1
ATOM 1526 N N . VAL A 1 189 ? 2.167 60.060 -1.459 1.00 62.03 189 VAL A N 1
ATOM 1527 C CA . VAL A 1 189 ? 2.871 61.349 -1.627 1.00 62.03 189 VAL A CA 1
ATOM 1528 C C . VAL A 1 189 ? 4.244 61.163 -2.287 1.00 62.03 189 VAL A C 1
ATOM 1530 O O . VAL A 1 189 ? 4.609 61.942 -3.169 1.00 62.03 189 VAL A O 1
ATOM 1533 N N . GLY A 1 190 ? 4.980 60.103 -1.931 1.00 57.22 190 GLY A N 1
ATOM 1534 C CA . GLY A 1 190 ? 6.258 59.767 -2.568 1.00 57.22 190 GLY A CA 1
ATOM 1535 C C . GLY A 1 190 ? 6.117 59.414 -4.053 1.00 57.22 190 GLY A C 1
ATOM 1536 O O . GLY A 1 190 ? 6.944 59.825 -4.865 1.00 57.22 190 GLY A O 1
ATOM 1537 N N . LEU A 1 191 ? 5.036 58.722 -4.425 1.00 57.59 191 LEU A N 1
ATOM 1538 C CA . LEU A 1 191 ? 4.731 58.379 -5.818 1.00 57.59 191 LEU A CA 1
ATOM 1539 C C . LEU A 1 191 ? 4.402 59.618 -6.663 1.00 57.59 191 LEU A C 1
ATOM 1541 O O . LEU A 1 191 ? 4.909 59.750 -7.775 1.00 57.59 191 LEU A O 1
ATOM 1545 N N . ILE A 1 192 ? 3.618 60.558 -6.128 1.00 66.94 192 ILE A N 1
ATOM 1546 C CA . ILE A 1 192 ? 3.258 61.800 -6.834 1.00 66.94 192 ILE A CA 1
ATOM 1547 C C . ILE A 1 192 ? 4.489 62.700 -7.036 1.00 66.94 192 ILE A C 1
ATOM 1549 O O . ILE A 1 192 ? 4.687 63.232 -8.128 1.00 66.94 192 ILE A O 1
ATOM 1553 N N . LEU A 1 193 ? 5.354 62.828 -6.023 1.00 60.25 193 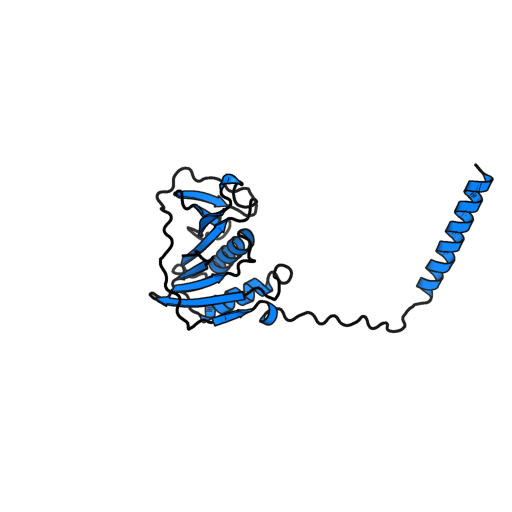LEU A N 1
ATOM 1554 C CA . LEU A 1 193 ? 6.611 63.581 -6.139 1.00 60.25 193 LEU A CA 1
ATOM 1555 C C . LEU A 1 193 ? 7.590 62.937 -7.131 1.00 60.25 193 LEU A C 1
ATOM 1557 O O . LEU A 1 193 ? 8.248 63.651 -7.885 1.00 60.25 193 LEU A O 1
ATOM 1561 N N . GLY A 1 194 ? 7.651 61.602 -7.174 1.00 58.91 194 GLY A N 1
ATOM 1562 C CA . GLY A 1 194 ? 8.453 60.865 -8.151 1.00 58.91 194 GLY A CA 1
ATOM 1563 C C . GLY A 1 194 ? 8.010 61.127 -9.593 1.00 58.91 194 GLY A C 1
ATOM 1564 O O . GLY A 1 194 ? 8.843 61.433 -10.443 1.00 58.91 194 GLY A O 1
ATOM 1565 N N . PHE A 1 195 ? 6.701 61.091 -9.863 1.00 60.31 195 PHE A N 1
ATOM 1566 C CA . PHE A 1 195 ? 6.163 61.403 -11.192 1.00 60.31 195 PHE A CA 1
ATOM 1567 C C . PHE A 1 195 ? 6.373 62.870 -11.594 1.00 60.31 195 PHE A C 1
ATOM 1569 O O . PHE A 1 195 ? 6.708 63.140 -12.746 1.00 60.31 195 PHE A O 1
ATOM 1576 N N . ALA A 1 196 ? 6.244 63.813 -10.656 1.00 62.41 196 ALA A N 1
ATOM 1577 C CA . ALA A 1 196 ? 6.504 65.228 -10.925 1.00 62.41 196 ALA A CA 1
ATOM 1578 C C . ALA A 1 196 ? 7.983 65.503 -11.256 1.00 62.41 196 ALA A C 1
ATOM 1580 O O . ALA A 1 196 ? 8.272 66.305 -12.139 1.00 62.41 196 ALA A O 1
ATOM 1581 N N . LEU A 1 197 ? 8.922 64.815 -10.595 1.00 58.28 197 LEU A N 1
ATOM 1582 C CA . LEU A 1 197 ? 10.355 64.932 -10.885 1.00 58.28 197 LEU A CA 1
ATOM 1583 C C . LEU A 1 197 ? 10.722 64.370 -12.263 1.00 58.28 197 LEU A C 1
ATOM 1585 O O . LEU A 1 197 ? 11.506 64.991 -12.974 1.00 58.28 197 LEU A O 1
ATOM 1589 N N . VAL A 1 198 ? 10.134 63.245 -12.677 1.00 63.38 198 VAL A N 1
ATOM 1590 C CA . VAL A 1 198 ? 10.374 62.699 -14.025 1.00 63.38 198 VAL A CA 1
ATOM 1591 C C . VAL A 1 198 ? 9.861 63.653 -15.107 1.00 63.38 198 VAL A C 1
ATOM 1593 O O . VAL A 1 198 ? 10.553 63.851 -16.094 1.00 63.38 198 VAL A O 1
ATOM 1596 N N . TYR A 1 199 ? 8.715 64.307 -14.893 1.00 62.34 199 TYR A N 1
ATOM 1597 C CA . TYR A 1 199 ? 8.116 65.235 -15.863 1.00 62.34 199 TYR A CA 1
ATOM 1598 C C . TYR A 1 199 ? 8.856 66.582 -16.004 1.00 62.34 199 TYR A C 1
ATOM 1600 O O . TYR A 1 199 ? 8.642 67.316 -16.962 1.00 62.34 199 TYR A O 1
ATOM 1608 N N . VAL A 1 200 ? 9.689 66.956 -15.028 1.00 62.69 200 VAL A N 1
ATOM 1609 C CA . VAL A 1 200 ? 10.466 68.212 -15.065 1.00 62.69 200 VAL A CA 1
ATOM 1610 C C . VAL A 1 200 ? 11.851 68.008 -15.688 1.00 62.69 200 VAL A C 1
ATOM 1612 O O . VAL A 1 200 ? 12.431 68.959 -16.208 1.00 62.69 200 VAL A O 1
ATOM 1615 N N . PHE A 1 201 ? 12.387 66.786 -15.640 1.00 54.69 201 PHE A N 1
ATOM 1616 C CA . PHE A 1 201 ? 13.749 66.475 -16.087 1.00 54.69 201 PHE A CA 1
ATOM 1617 C C . PHE A 1 201 ? 13.825 65.662 -17.396 1.00 54.69 201 PHE A C 1
ATOM 1619 O O . PHE A 1 201 ? 14.933 65.467 -17.897 1.00 54.69 201 PHE A O 1
ATOM 1626 N N . PHE A 1 202 ? 12.690 65.235 -17.959 1.00 50.66 202 PHE A N 1
ATOM 1627 C CA . PHE A 1 202 ? 12.550 64.578 -19.267 1.00 50.66 202 PHE A CA 1
ATOM 1628 C C . PHE A 1 202 ? 11.372 65.169 -20.042 1.00 50.66 202 PHE A C 1
ATOM 1630 O O . PHE A 1 202 ? 11.480 65.230 -21.287 1.00 50.66 202 PHE A O 1
#

pLDDT: mean 81.39, std 16.19, range [40.06, 97.75]

Secondary structure (DSSP, 8-state):
--PPPEEEEES--HHHHHHHHHHHHHH-TTSS-TT-EEEEEEETTTEEEEEPPTT--HHHHHHHHHHHHHHS--TT-EEEEEEE---TTTS-GGGTT-EEEEE-S---SS-PPEEEEETTS-EEEEETTEEEEE-S--------------S-EEEEEHHHHS-----------S---HHHHHHHHHHHHHHHHHHHHHHHH-

Radius of gyration: 25.94 Å; chains: 1; bounding box: 39×84×37 Å

Sequence (202 aa):
MNAFDVVYVRNSSMSDVKYCVKEWIKLYPTSFNQSVSFALYELENNTIAVVLDECLSSLAVSLLVMYFTYSLRDAKVIIDAFITLDDKEILPKIYLGKRVRLFIEKPKEEFSYICLLTEDNKLFKYSFDSKAKEAVVSEMLFEEPEVVLTDNKVVVLVGDVLPEKKVEEPKIDGFLSGKLIWYLLFGVVGLILGFALVYVFF

Foldseek 3Di:
DPDFKKKKKAPDDPVQLVVLVLVLLVVCVPPDDLQWKWKWFQDPRRIIITGGDPPDAPVNVLVSQVSCCVSVPDPPIFMKIWDQHCDCQADHPVRHRWIWIWGFPDPDPPFTWIWIQTQVRWIWTHGPVDYIDTDPDDPDHDDDDDDDGDPDIDMDGSCVSNPPPPPPPPPPPVPPPVVVVVCVVVVVVVVVVVVVVVVVPD